Protein AF-A0A1C6DHT4-F1 (afdb_monomer)

Radius of gyration: 21.42 Å; Cα contacts (8 Å, |Δi|>4): 224; chains: 1; bounding box: 54×33×71 Å

pLDDT: mean 74.1, std 10.37, range [40.5, 89.44]

Mean predicted aligned error: 10.05 Å

Nearest PDB structures (foldseek):
  7d0a-assembly1_D  TM=3.477E-01  e=3.216E+00  Acinetobacter baumannii

Foldseek 3Di:
DVVLVVLLVVLLCQLCPDPQLVVLLVVLQVLLVVLCVVFLQVLLVQVVVCVVVPNPADGDALQLRFLCWPPPDPSNVVLVVCLLVSLQRSLVVVVVVCVVVVVLVVVVVVDPPVSNVVSSLVSSLVSSLCSSVNNSVVSSVSSCVRGHHDQDDQVNVSTPAHPPHVCSVCCNVPVVVVVVVVSVVSSVVSSVVVVVVVVVVVVVVVVVVD

Secondary structure (DSSP, 8-state):
-HHHHHHHHHHHHHHHSSHHHHHHHHHHHHHHHHHIIIIITTHHHHHHHHHHTTT-SPPP-HHHHSTTT-SSSHHHHHHHHHHHHHHHHHHHHHHHHHHHT-HHHHHHHHS-HHHHHHHHHHHHHHHHHHHHHHHHHHHHHHHHTTS--PPP-GGGS-SS--TTSTTHHHHHH-HHHHHHHHHHHHHHHHHHHHHHHHHHHHHHHHHTT-

Structure (mmCIF, N/CA/C/O backbone):
data_AF-A0A1C6DHT4-F1
#
_entry.id   AF-A0A1C6DHT4-F1
#
loop_
_atom_site.group_PDB
_atom_site.id
_atom_site.type_symbol
_atom_site.label_atom_id
_atom_site.label_alt_id
_atom_site.label_comp_id
_atom_site.label_asym_id
_atom_site.label_entity_id
_atom_site.label_seq_id
_atom_site.pdbx_PDB_ins_code
_atom_site.Cartn_x
_atom_site.Cartn_y
_atom_site.Cartn_z
_atom_site.occupancy
_atom_site.B_iso_or_equiv
_atom_site.auth_seq_id
_atom_site.auth_comp_id
_atom_site.auth_asym_id
_atom_site.auth_atom_id
_atom_site.pdbx_PDB_model_num
ATOM 1 N N . MET A 1 1 ? -31.409 -6.490 15.774 1.00 46.78 1 MET A N 1
ATOM 2 C CA . MET A 1 1 ? -30.587 -6.603 14.535 1.00 46.78 1 MET A CA 1
ATOM 3 C C . MET A 1 1 ? -30.349 -5.252 13.838 1.00 46.78 1 MET A C 1
ATOM 5 O O . MET A 1 1 ? -29.281 -5.080 13.258 1.00 46.78 1 MET A O 1
ATOM 9 N N . LYS A 1 2 ? -31.282 -4.281 13.927 1.00 50.31 2 LYS A N 1
ATOM 10 C CA . LYS A 1 2 ? -31.135 -2.901 13.404 1.00 50.31 2 LYS A CA 1
ATOM 11 C C . LYS A 1 2 ? -29.941 -2.130 14.003 1.00 50.31 2 LYS A C 1
ATOM 13 O O . LYS A 1 2 ? -29.213 -1.489 13.252 1.00 50.31 2 LYS A O 1
ATOM 18 N N . ASP A 1 3 ? -29.658 -2.294 15.297 1.00 63.41 3 ASP A N 1
ATOM 19 C CA . ASP A 1 3 ? -28.577 -1.553 15.981 1.00 63.41 3 ASP A CA 1
ATOM 20 C C . ASP A 1 3 ? -27.167 -1.972 15.538 1.00 63.41 3 ASP A C 1
ATOM 22 O O . ASP A 1 3 ? -26.248 -1.158 15.469 1.00 63.41 3 ASP A O 1
ATOM 26 N N . MET A 1 4 ? -26.994 -3.243 15.160 1.00 65.62 4 MET A N 1
ATOM 27 C CA . MET A 1 4 ? -25.694 -3.795 14.764 1.00 65.62 4 MET A CA 1
ATOM 28 C C . MET A 1 4 ? -25.238 -3.280 13.395 1.00 65.62 4 MET A C 1
ATOM 30 O O . MET A 1 4 ? -24.069 -2.941 13.224 1.00 65.62 4 MET A O 1
ATOM 34 N N . LYS A 1 5 ? -26.165 -3.161 12.433 1.00 73.25 5 LYS A N 1
ATOM 35 C CA . LYS A 1 5 ? -25.870 -2.554 11.126 1.00 73.25 5 LYS A CA 1
ATOM 36 C C . LYS A 1 5 ? -25.516 -1.070 11.273 1.00 73.25 5 LYS A C 1
ATOM 38 O O . LYS A 1 5 ? -24.619 -0.595 10.583 1.00 73.25 5 LYS A O 1
ATOM 43 N N . GLY A 1 6 ? -26.182 -0.361 12.190 1.00 81.81 6 GLY A N 1
ATOM 44 C CA . GLY A 1 6 ? -25.907 1.047 12.482 1.00 81.81 6 GLY A CA 1
ATOM 45 C C . GLY A 1 6 ? -24.499 1.277 13.032 1.00 81.81 6 GLY A C 1
ATOM 46 O O . GLY A 1 6 ? -23.779 2.133 12.524 1.00 81.81 6 GLY A O 1
ATOM 47 N N . ILE A 1 7 ? -24.074 0.470 14.009 1.00 81.19 7 ILE A N 1
ATOM 48 C CA . ILE A 1 7 ? -22.736 0.583 14.612 1.00 81.19 7 ILE A CA 1
ATOM 49 C C . ILE A 1 7 ? -21.648 0.228 13.611 1.00 81.19 7 ILE A C 1
ATOM 51 O O . ILE A 1 7 ? -20.701 0.990 13.458 1.00 81.19 7 ILE A O 1
ATOM 55 N N . PHE A 1 8 ? -21.802 -0.881 12.885 1.00 81.94 8 PHE A N 1
ATOM 56 C CA . PHE A 1 8 ? -20.830 -1.266 11.866 1.00 81.94 8 PHE A CA 1
ATOM 57 C C . PHE A 1 8 ? -20.672 -0.176 10.796 1.00 81.94 8 PHE A C 1
ATOM 59 O O . PHE A 1 8 ? -19.556 0.222 10.473 1.00 81.94 8 PHE A O 1
ATOM 66 N N . LYS A 1 9 ? -21.786 0.379 10.298 1.00 85.69 9 LYS A N 1
ATOM 67 C CA . LYS A 1 9 ? -21.768 1.484 9.330 1.00 85.69 9 LYS A CA 1
ATOM 68 C C . LYS A 1 9 ? -21.088 2.733 9.896 1.00 85.69 9 LYS A C 1
ATOM 70 O O . LYS A 1 9 ? -20.355 3.401 9.169 1.00 85.69 9 LYS A O 1
ATOM 75 N N . ASN A 1 10 ? -21.323 3.052 11.167 1.00 84.19 10 ASN A N 1
ATOM 76 C CA . ASN A 1 10 ? -20.698 4.198 11.818 1.00 84.19 10 ASN A CA 1
ATOM 77 C C . ASN A 1 10 ? -19.183 4.006 11.971 1.00 84.19 10 ASN A C 1
ATOM 79 O O . ASN A 1 10 ? -18.425 4.893 11.598 1.00 84.19 10 ASN A O 1
ATOM 83 N N . GLU A 1 11 ? -18.737 2.838 12.438 1.00 83.62 11 GLU A N 1
ATOM 84 C CA . GLU A 1 11 ? -17.309 2.517 12.566 1.00 83.62 11 GLU A CA 1
ATOM 85 C C . GLU A 1 11 ? -16.602 2.527 11.206 1.00 83.62 11 GLU A C 1
ATOM 87 O O . GLU A 1 11 ? -15.528 3.106 11.082 1.00 83.62 11 GLU A O 1
ATOM 92 N N . MET A 1 12 ? -17.240 2.002 10.155 1.00 84.88 12 MET A N 1
ATOM 93 C CA . MET A 1 12 ? -16.732 2.108 8.783 1.00 84.88 12 MET A CA 1
ATOM 94 C C . MET A 1 12 ? -16.620 3.566 8.330 1.00 84.88 12 MET A C 1
ATOM 96 O O . MET A 1 12 ? -15.571 3.989 7.854 1.00 84.88 12 MET A O 1
ATOM 100 N N . LYS A 1 13 ? -17.669 4.376 8.520 1.00 86.00 13 LYS A N 1
ATOM 101 C CA . LYS A 1 13 ? -17.629 5.798 8.151 1.00 86.00 13 LYS A CA 1
ATOM 102 C C . LYS A 1 13 ? -16.495 6.521 8.876 1.00 86.00 13 LYS A C 1
ATOM 104 O O . LYS A 1 13 ? -15.768 7.279 8.250 1.00 86.00 13 LYS A O 1
ATOM 109 N N . ARG A 1 14 ? -16.312 6.261 10.170 1.00 82.75 14 ARG A N 1
ATOM 110 C CA . ARG A 1 14 ? -15.255 6.872 10.985 1.00 82.75 14 ARG A CA 1
ATOM 111 C C . ARG A 1 14 ? -13.859 6.385 10.609 1.00 82.75 14 ARG A C 1
ATOM 113 O O . ARG A 1 14 ? -12.925 7.174 10.659 1.00 82.75 14 ARG A O 1
ATOM 120 N N . ALA A 1 15 ? -13.705 5.120 10.226 1.00 82.19 15 ALA A N 1
ATOM 121 C CA . ALA A 1 15 ? -12.420 4.554 9.824 1.00 82.19 15 ALA A CA 1
ATOM 122 C C . ALA A 1 15 ? -11.937 5.094 8.465 1.00 82.19 15 ALA A C 1
ATOM 124 O O . ALA A 1 15 ? -10.740 5.297 8.290 1.00 82.19 15 ALA A O 1
ATOM 125 N N . PHE A 1 16 ? -12.858 5.350 7.529 1.00 82.94 16 PHE A N 1
ATOM 126 C CA . PHE A 1 16 ? -12.541 5.856 6.187 1.00 82.94 16 PHE A CA 1
ATOM 127 C C . PHE A 1 16 ? -12.572 7.385 6.082 1.00 82.94 16 PHE A C 1
ATOM 129 O O . PHE A 1 16 ? -11.804 7.969 5.324 1.00 82.94 16 PHE A O 1
ATOM 136 N N . ILE A 1 17 ? -13.450 8.049 6.833 1.00 83.12 17 ILE A N 1
ATOM 137 C CA . ILE A 1 17 ? -13.635 9.502 6.793 1.00 83.12 17 ILE A CA 1
ATOM 138 C C . ILE A 1 17 ? -13.072 10.090 8.082 1.00 83.12 17 ILE A C 1
ATOM 140 O O . ILE A 1 17 ? -13.802 10.489 8.991 1.00 83.12 17 ILE A O 1
ATOM 144 N N . ASN A 1 18 ? -11.746 10.117 8.173 1.00 82.75 18 ASN A N 1
ATOM 145 C CA . ASN A 1 18 ? -11.044 10.818 9.237 1.00 82.75 18 ASN A CA 1
ATOM 146 C C . ASN A 1 18 ? -9.753 11.464 8.717 1.00 82.75 18 ASN A C 1
ATOM 148 O O . ASN A 1 18 ? -9.223 11.099 7.665 1.00 82.75 18 ASN A O 1
ATOM 152 N N . ARG A 1 19 ? -9.242 12.447 9.467 1.00 84.12 19 ARG A N 1
ATOM 153 C CA . ARG A 1 19 ? -8.032 13.193 9.091 1.00 84.12 19 ARG A CA 1
ATOM 154 C C . ARG A 1 19 ? -6.805 12.282 8.970 1.00 84.12 19 ARG A C 1
ATOM 156 O O . ARG A 1 19 ? -5.968 12.509 8.106 1.00 84.12 19 ARG A O 1
ATOM 163 N N . ASN A 1 20 ? -6.717 11.243 9.797 1.00 82.31 20 ASN A N 1
ATOM 164 C CA . ASN A 1 20 ? -5.584 10.320 9.810 1.00 82.31 20 ASN A CA 1
ATOM 165 C C . ASN A 1 20 ? -5.531 9.446 8.554 1.00 82.31 20 ASN A C 1
ATOM 167 O O . ASN A 1 20 ? -4.446 9.208 8.042 1.00 82.31 20 ASN A O 1
ATOM 171 N N . MET A 1 21 ? -6.685 9.014 8.041 1.00 86.06 21 MET A N 1
ATOM 172 C CA . MET A 1 21 ? -6.823 8.290 6.781 1.00 86.06 21 MET A CA 1
ATOM 173 C C . MET A 1 21 ? -6.307 9.145 5.628 1.00 86.06 21 MET A C 1
ATOM 175 O O . MET A 1 21 ? -5.487 8.688 4.838 1.00 86.06 21 MET A O 1
ATOM 179 N N . PHE A 1 22 ? -6.721 10.414 5.583 1.00 86.75 22 PHE A N 1
ATOM 180 C CA . PHE A 1 22 ? -6.242 11.351 4.572 1.00 86.75 22 PHE A CA 1
ATOM 181 C C . PHE A 1 22 ? -4.724 11.566 4.655 1.00 86.75 22 PHE A C 1
ATOM 183 O O . PHE A 1 22 ? -4.045 11.471 3.640 1.00 86.75 22 PHE A O 1
ATOM 190 N N . ILE A 1 23 ? -4.177 11.798 5.855 1.00 86.81 23 ILE A N 1
ATOM 191 C CA . ILE A 1 23 ? -2.730 11.982 6.061 1.00 86.81 23 ILE A CA 1
ATOM 192 C C . ILE A 1 23 ? -1.949 10.729 5.644 1.00 86.81 23 ILE A C 1
ATOM 194 O O . ILE A 1 23 ? -0.948 10.843 4.942 1.00 86.81 23 ILE A O 1
ATOM 198 N N . ALA A 1 24 ? -2.412 9.542 6.042 1.00 85.81 24 ALA A N 1
ATOM 199 C CA . ALA A 1 24 ? -1.769 8.271 5.720 1.00 85.81 24 ALA A CA 1
ATOM 200 C C . ALA A 1 24 ? -1.707 8.037 4.202 1.00 85.81 24 ALA A C 1
ATOM 202 O O . ALA A 1 24 ? -0.636 7.754 3.664 1.00 85.81 24 ALA A O 1
ATOM 203 N N . VAL A 1 25 ? -2.835 8.229 3.507 1.00 88.25 25 VAL A N 1
ATOM 204 C CA . VAL A 1 25 ? -2.904 8.125 2.043 1.00 88.25 25 VAL A CA 1
ATOM 205 C C . VAL A 1 25 ? -2.023 9.182 1.382 1.00 88.25 25 VAL A C 1
ATOM 207 O O . VAL A 1 25 ? -1.267 8.852 0.477 1.00 88.25 25 VAL A O 1
ATOM 210 N N . PHE A 1 26 ? -2.069 10.433 1.847 1.00 89.44 26 PHE A N 1
ATOM 211 C CA . PHE A 1 26 ? -1.270 11.521 1.283 1.00 89.44 26 PHE A CA 1
ATOM 212 C C . PHE A 1 26 ? 0.234 11.238 1.381 1.00 89.44 26 PHE A C 1
ATOM 214 O O . PHE A 1 26 ? 0.929 11.306 0.371 1.00 89.44 26 PHE A O 1
ATOM 221 N N . ILE A 1 27 ? 0.728 10.852 2.563 1.00 87.12 27 ILE A N 1
ATOM 222 C CA . ILE A 1 27 ? 2.139 10.484 2.767 1.00 87.12 27 ILE A CA 1
ATOM 223 C C . ILE A 1 27 ? 2.520 9.312 1.861 1.00 87.12 27 ILE A C 1
ATOM 225 O O . ILE A 1 27 ? 3.546 9.365 1.183 1.00 87.12 27 ILE A O 1
ATOM 229 N N . GLY A 1 28 ? 1.679 8.275 1.803 1.00 85.50 28 GLY A N 1
ATOM 230 C CA . GLY A 1 28 ? 1.911 7.138 0.920 1.00 85.50 28 GLY A CA 1
ATOM 231 C C . GLY A 1 28 ? 2.007 7.554 -0.550 1.00 85.50 28 GLY A C 1
ATOM 232 O O . GLY A 1 28 ? 2.911 7.103 -1.251 1.00 85.50 28 GLY A O 1
ATOM 233 N N . CYS A 1 29 ? 1.116 8.435 -1.016 1.00 88.94 29 CYS A N 1
ATOM 234 C CA . CYS A 1 29 ? 1.119 8.943 -2.389 1.00 88.94 29 CYS A CA 1
ATOM 235 C C . CYS A 1 29 ? 2.360 9.791 -2.690 1.00 88.94 29 CYS A C 1
ATOM 237 O O . CYS A 1 29 ? 2.930 9.661 -3.768 1.00 88.94 29 CYS A O 1
ATOM 239 N N . VAL A 1 30 ? 2.819 10.616 -1.745 1.00 89.12 30 VAL A N 1
ATOM 240 C CA . VAL A 1 30 ? 4.066 11.383 -1.900 1.00 89.12 30 VAL A CA 1
ATOM 241 C C . VAL A 1 30 ? 5.254 10.440 -2.082 1.00 89.12 30 VAL A C 1
ATOM 243 O O . VAL A 1 30 ? 6.046 10.635 -3.001 1.00 89.12 30 VAL A O 1
ATOM 246 N N . ILE A 1 31 ? 5.356 9.382 -1.271 1.00 85.06 31 ILE A N 1
ATOM 247 C CA . ILE A 1 31 ? 6.429 8.385 -1.413 1.00 85.06 31 ILE A CA 1
ATOM 248 C C . ILE A 1 31 ? 6.327 7.668 -2.766 1.00 85.06 31 ILE A C 1
ATOM 250 O O . ILE A 1 31 ? 7.335 7.514 -3.454 1.00 85.06 31 ILE A O 1
ATOM 254 N N . ALA A 1 32 ? 5.114 7.283 -3.173 1.00 86.31 32 ALA A N 1
ATOM 255 C CA . ALA A 1 32 ? 4.858 6.658 -4.467 1.00 86.31 32 ALA A CA 1
ATOM 256 C C . ALA A 1 32 ? 5.318 7.537 -5.643 1.00 86.31 32 ALA A C 1
ATOM 258 O O . ALA A 1 32 ? 5.958 7.032 -6.561 1.00 86.31 32 ALA A O 1
ATOM 259 N N . VAL A 1 33 ? 5.028 8.839 -5.615 1.00 88.44 33 VAL A N 1
ATOM 260 C CA . VAL A 1 33 ? 5.435 9.784 -6.670 1.00 88.44 33 VAL A CA 1
ATOM 261 C C . VAL A 1 33 ? 6.943 10.036 -6.643 1.00 88.44 33 VAL A C 1
ATOM 263 O O . VAL A 1 33 ? 7.585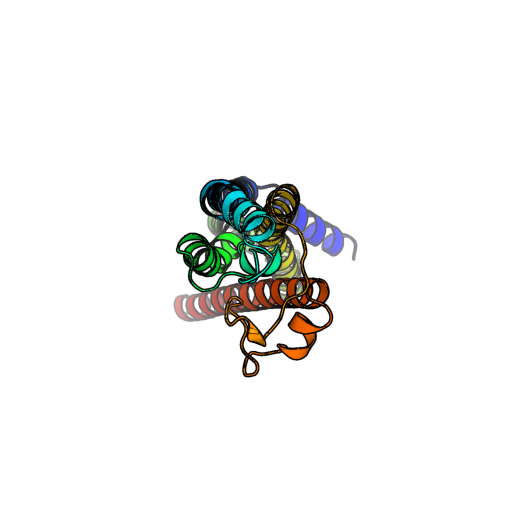 10.028 -7.690 1.00 88.44 33 VAL A O 1
ATOM 266 N N . MET A 1 34 ? 7.534 10.206 -5.458 1.00 85.81 34 MET A N 1
ATOM 267 C CA . MET A 1 34 ? 8.984 10.380 -5.310 1.00 85.81 34 MET A CA 1
ATOM 268 C C . MET A 1 34 ? 9.762 9.193 -5.880 1.00 85.81 34 MET A C 1
ATOM 270 O O . MET A 1 34 ? 10.770 9.384 -6.559 1.00 85.81 34 MET A O 1
ATOM 274 N N . GLN A 1 35 ? 9.268 7.976 -5.652 1.00 85.81 35 GLN A N 1
ATOM 275 C CA . GLN A 1 35 ? 9.855 6.767 -6.214 1.00 85.81 35 GLN A CA 1
ATOM 276 C C . GLN A 1 35 ? 9.785 6.762 -7.749 1.00 85.81 35 GLN A C 1
ATOM 278 O O . GLN A 1 35 ? 10.788 6.460 -8.389 1.00 85.81 35 GLN A O 1
ATOM 283 N N . VAL A 1 36 ? 8.662 7.178 -8.345 1.00 86.38 36 VAL A N 1
ATOM 284 C CA . VAL A 1 36 ? 8.523 7.283 -9.811 1.00 86.38 36 VAL A CA 1
ATOM 285 C C . VAL A 1 36 ? 9.534 8.272 -10.387 1.00 86.38 36 VAL A C 1
ATOM 287 O O . VAL A 1 36 ? 10.220 7.962 -11.357 1.00 86.38 36 VAL A O 1
ATOM 290 N N . ILE A 1 37 ? 9.680 9.443 -9.762 1.00 87.38 37 ILE A N 1
ATOM 291 C CA . ILE A 1 37 ? 10.618 10.477 -10.219 1.00 87.38 37 ILE A CA 1
ATOM 292 C C . ILE A 1 37 ? 12.069 9.988 -10.142 1.00 87.38 37 ILE A C 1
ATOM 294 O O . ILE A 1 37 ? 12.876 10.309 -11.011 1.00 87.38 37 ILE A O 1
ATOM 298 N N . LYS A 1 38 ? 12.417 9.232 -9.096 1.00 84.62 38 LYS A N 1
ATOM 299 C CA . LYS A 1 38 ? 13.800 8.816 -8.825 1.00 84.62 38 LYS A CA 1
ATOM 300 C C . LYS A 1 38 ? 14.198 7.476 -9.441 1.00 84.62 38 LYS A C 1
ATOM 302 O O . LYS A 1 38 ? 15.392 7.243 -9.578 1.00 84.62 38 LYS A O 1
ATOM 307 N N . CYS A 1 39 ? 13.247 6.612 -9.780 1.00 82.19 39 CYS A N 1
ATOM 308 C CA . CYS A 1 39 ? 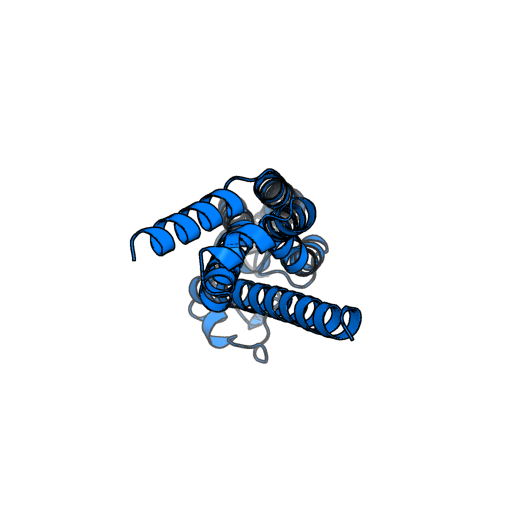13.520 5.275 -10.312 1.00 82.19 39 CYS A CA 1
ATOM 309 C C . CYS A 1 39 ? 12.884 5.072 -11.692 1.00 82.19 39 CYS A C 1
ATOM 311 O O . CYS A 1 39 ? 13.584 4.718 -12.632 1.00 82.19 39 CYS A O 1
ATOM 313 N N . SER A 1 40 ? 11.587 5.356 -11.841 1.00 83.75 40 SER A N 1
ATOM 314 C CA . SER A 1 40 ? 10.852 5.065 -13.080 1.00 83.75 40 SER A CA 1
ATOM 315 C C . SER A 1 40 ? 11.184 6.008 -14.239 1.00 83.75 40 SER A C 1
ATOM 317 O O . SER A 1 40 ? 11.226 5.563 -15.379 1.00 83.75 40 SER A O 1
ATOM 319 N N . ILE A 1 41 ? 11.441 7.296 -13.982 1.00 84.56 41 ILE A N 1
ATOM 320 C CA . ILE A 1 41 ? 11.853 8.239 -15.040 1.00 84.56 41 ILE A CA 1
ATOM 321 C C . ILE A 1 41 ? 13.281 7.941 -15.540 1.00 84.56 41 ILE A C 1
ATOM 323 O O . ILE A 1 41 ? 13.461 7.853 -16.755 1.00 84.56 41 ILE A O 1
ATOM 327 N N . PRO A 1 42 ? 14.296 7.741 -14.671 1.00 84.69 42 PRO A N 1
ATOM 328 C CA . PRO A 1 42 ? 15.637 7.362 -15.125 1.00 84.69 42 PRO A CA 1
ATOM 329 C C . PRO A 1 42 ? 15.685 6.035 -15.895 1.00 84.69 42 PRO A C 1
ATOM 331 O O . PRO A 1 42 ? 16.489 5.898 -16.810 1.00 84.69 42 PRO A O 1
ATOM 334 N N . ALA A 1 43 ? 14.781 5.092 -15.604 1.00 82.94 43 ALA A N 1
ATOM 335 C CA . ALA A 1 43 ? 14.664 3.825 -16.335 1.00 82.94 43 ALA A CA 1
ATOM 336 C C . ALA A 1 43 ? 14.327 3.991 -17.838 1.00 82.94 43 ALA A C 1
ATOM 338 O O . ALA A 1 43 ? 14.512 3.074 -18.631 1.00 82.94 43 ALA A O 1
ATOM 339 N N . ILE A 1 44 ? 13.881 5.172 -18.283 1.00 84.06 44 ILE A N 1
ATOM 340 C CA . ILE A 1 44 ? 13.708 5.467 -19.717 1.00 84.06 44 ILE A CA 1
ATOM 341 C C . ILE A 1 44 ? 15.060 5.471 -20.445 1.00 84.06 44 ILE A C 1
ATOM 343 O O . ILE A 1 44 ? 15.138 5.144 -21.629 1.00 84.06 44 ILE A O 1
ATOM 347 N N . GLU A 1 45 ? 16.136 5.853 -19.759 1.00 81.44 45 GLU A N 1
ATOM 348 C CA . GLU A 1 45 ? 17.475 5.873 -20.341 1.00 81.44 45 GLU A CA 1
ATOM 349 C C . GLU A 1 45 ? 17.996 4.455 -20.592 1.00 81.44 45 GLU A C 1
ATOM 351 O O . GLU A 1 45 ? 18.505 4.188 -21.680 1.00 81.44 45 GLU A O 1
ATOM 356 N N . SER A 1 46 ? 17.772 3.518 -19.662 1.00 76.69 46 SER A N 1
ATOM 357 C CA . SER A 1 46 ? 18.139 2.108 -19.858 1.00 76.69 46 SER A CA 1
ATOM 358 C C . SER A 1 46 ? 17.373 1.471 -21.024 1.00 76.69 46 SER A C 1
ATOM 360 O O . SER A 1 46 ? 17.958 0.729 -21.812 1.00 76.69 46 SER A O 1
ATOM 362 N N . LEU A 1 47 ? 16.103 1.844 -21.228 1.00 80.00 47 LEU A N 1
ATOM 363 C CA . LEU A 1 47 ? 15.317 1.446 -22.405 1.00 80.00 47 LEU A CA 1
ATOM 364 C C . LEU A 1 47 ? 15.902 1.974 -23.724 1.00 80.00 47 LEU A C 1
ATOM 366 O O . LEU A 1 47 ? 15.970 1.238 -24.706 1.00 80.00 47 LEU A O 1
ATOM 370 N N . LYS A 1 48 ? 16.366 3.228 -23.762 1.00 82.25 48 LYS A N 1
ATOM 371 C CA . LYS A 1 48 ? 17.008 3.792 -24.964 1.00 82.25 48 LYS A CA 1
ATOM 372 C C . LYS A 1 48 ? 18.334 3.105 -25.277 1.00 82.25 48 LYS A C 1
ATOM 374 O O . LYS A 1 48 ? 18.616 2.819 -26.438 1.00 82.25 48 LYS A O 1
ATOM 379 N N . LEU A 1 49 ? 19.141 2.833 -24.252 1.00 80.75 49 LEU A N 1
ATOM 380 C CA . LEU A 1 49 ? 20.407 2.113 -24.400 1.00 80.75 49 LEU A CA 1
ATOM 381 C C . LEU A 1 49 ? 20.176 0.688 -24.922 1.00 80.75 49 LEU A C 1
ATOM 383 O O . LEU A 1 49 ? 20.897 0.238 -25.809 1.00 80.75 49 LEU A O 1
ATOM 387 N N . TYR A 1 50 ? 19.128 0.013 -24.447 1.00 79.38 50 TYR A N 1
ATOM 388 C CA . TYR A 1 50 ? 18.728 -1.304 -24.941 1.00 79.38 50 TYR A CA 1
ATOM 389 C C . TYR A 1 50 ? 18.434 -1.322 -26.447 1.00 79.38 50 TYR A C 1
ATOM 391 O O . TYR A 1 50 ? 18.881 -2.228 -27.158 1.00 79.38 50 TYR A O 1
ATOM 399 N N . GLU A 1 51 ? 17.709 -0.315 -26.939 1.00 80.50 51 GLU A N 1
ATOM 400 C CA . GLU A 1 51 ? 17.407 -0.164 -28.366 1.00 80.50 51 GLU A CA 1
ATOM 401 C C . GLU A 1 51 ? 18.654 0.192 -29.193 1.00 80.50 51 GLU A C 1
ATOM 403 O O . GLU A 1 51 ? 18.832 -0.344 -30.286 1.00 80.50 51 GLU A O 1
ATOM 408 N N . LEU A 1 52 ? 19.538 1.046 -28.664 1.00 80.88 52 LEU A N 1
ATOM 409 C CA . LEU A 1 52 ? 20.757 1.510 -29.342 1.00 80.88 52 LEU A CA 1
ATOM 410 C C . LEU A 1 52 ? 21.849 0.436 -29.453 1.00 80.88 52 LEU A C 1
ATOM 412 O O . LEU A 1 52 ? 22.487 0.321 -30.498 1.00 80.88 52 LEU A O 1
ATOM 416 N N . TYR A 1 53 ? 22.071 -0.351 -28.398 1.00 74.94 53 TYR A N 1
ATOM 417 C CA . TYR A 1 53 ? 23.170 -1.323 -28.313 1.00 74.94 53 TYR A CA 1
ATOM 418 C C . TYR A 1 53 ? 22.745 -2.763 -28.641 1.00 74.94 53 TYR A C 1
ATOM 420 O O . TYR A 1 53 ? 23.442 -3.721 -28.311 1.00 74.94 53 TYR A O 1
ATOM 428 N N . GLY A 1 54 ? 21.607 -2.935 -29.320 1.00 66.38 54 GLY A N 1
ATOM 429 C CA . GLY A 1 54 ? 21.242 -4.216 -29.927 1.00 66.38 54 GLY A CA 1
ATOM 430 C C . GLY A 1 54 ? 20.834 -5.301 -28.932 1.00 66.38 54 GLY A C 1
ATOM 431 O O . GLY A 1 54 ? 21.035 -6.481 -29.209 1.00 66.38 54 GLY A O 1
ATOM 432 N N . LYS A 1 55 ? 20.212 -4.922 -27.809 1.00 70.06 55 LYS A N 1
ATOM 433 C CA . LYS A 1 55 ? 19.630 -5.855 -26.829 1.00 70.06 55 LYS A CA 1
ATOM 434 C C . LYS A 1 55 ? 20.623 -6.715 -26.036 1.00 70.06 55 LYS A C 1
ATOM 436 O O . LYS A 1 55 ? 20.250 -7.787 -25.567 1.00 70.06 55 LYS A O 1
ATOM 441 N N . ALA A 1 56 ? 21.864 -6.253 -25.881 1.00 64.44 56 ALA A N 1
ATOM 442 C CA . ALA A 1 56 ? 22.903 -6.979 -25.145 1.00 64.44 56 ALA A CA 1
ATOM 443 C C . ALA A 1 56 ? 22.597 -7.151 -23.640 1.00 64.44 56 ALA A C 1
ATOM 445 O O . ALA A 1 56 ? 22.993 -8.152 -23.050 1.00 64.44 56 ALA A O 1
ATOM 446 N N . GLU A 1 57 ? 21.864 -6.212 -23.035 1.00 67.56 57 GLU A N 1
ATOM 447 C CA . GLU A 1 57 ? 21.457 -6.245 -21.623 1.00 67.56 57 GLU A CA 1
ATOM 448 C C . GLU A 1 57 ? 19.933 -6.173 -21.499 1.00 67.56 57 GLU A C 1
ATOM 450 O O . GLU A 1 57 ? 19.275 -5.574 -22.339 1.00 67.56 57 GLU A O 1
ATOM 455 N N . TYR A 1 58 ? 19.339 -6.786 -20.478 1.00 72.50 58 TYR A N 1
ATOM 456 C CA . TYR A 1 58 ? 17.889 -6.718 -20.278 1.00 72.50 58 TYR A CA 1
ATOM 457 C C . TYR A 1 58 ? 17.484 -5.321 -19.760 1.00 72.50 58 TYR A C 1
ATOM 459 O O . TYR A 1 58 ? 18.080 -4.859 -18.787 1.00 72.50 58 TYR A O 1
ATOM 467 N N . PRO A 1 59 ? 16.497 -4.632 -20.368 1.00 79.75 59 PRO A N 1
ATOM 468 C CA . PRO A 1 59 ? 16.122 -3.284 -19.958 1.00 79.75 59 PRO A CA 1
ATOM 469 C C . PRO A 1 59 ? 15.285 -3.301 -18.681 1.00 79.75 59 PRO A C 1
ATOM 471 O O . PRO A 1 59 ? 14.654 -4.303 -18.330 1.00 79.75 59 PRO A O 1
ATOM 474 N N . ASP A 1 60 ? 15.192 -2.146 -18.027 1.00 79.62 60 ASP A N 1
ATOM 475 C CA . ASP A 1 60 ? 14.273 -1.993 -16.910 1.00 79.62 60 ASP A CA 1
ATOM 476 C C . ASP A 1 60 ? 12.819 -2.248 -17.330 1.00 79.62 60 ASP A C 1
ATOM 478 O O . ASP A 1 60 ? 12.355 -1.881 -18.412 1.00 79.62 60 ASP A O 1
ATOM 482 N N . SER A 1 61 ? 12.087 -2.907 -16.438 1.00 83.38 61 SER A N 1
ATOM 483 C CA . SER A 1 61 ? 10.702 -3.320 -16.622 1.00 83.38 61 SER A CA 1
ATOM 484 C C . SER A 1 61 ? 9.818 -2.797 -15.493 1.00 83.38 61 SER A C 1
ATOM 486 O O . SER A 1 61 ? 10.266 -2.471 -14.394 1.00 83.38 61 SER A O 1
ATOM 488 N N . LEU A 1 62 ? 8.505 -2.783 -15.713 1.00 82.75 62 LEU A N 1
ATOM 489 C CA . LEU A 1 62 ? 7.551 -2.424 -14.665 1.00 82.75 62 LEU A CA 1
ATOM 490 C C . LEU A 1 62 ? 7.813 -3.207 -13.367 1.00 82.75 62 LEU A C 1
ATOM 492 O O . LEU A 1 62 ? 7.742 -2.639 -12.280 1.00 82.75 62 LEU A O 1
ATOM 496 N N . PHE A 1 63 ? 8.159 -4.495 -13.474 1.00 78.44 63 PHE A N 1
ATOM 497 C CA . PHE A 1 63 ? 8.261 -5.405 -12.334 1.00 78.44 63 PHE A CA 1
ATOM 498 C C . PHE A 1 63 ? 9.574 -5.322 -11.552 1.00 78.44 63 PHE A C 1
ATOM 500 O O . PHE A 1 63 ? 9.568 -5.749 -10.396 1.00 78.44 63 PHE A O 1
ATOM 507 N N . ASN A 1 64 ? 10.647 -4.765 -12.128 1.00 76.81 64 ASN A N 1
ATOM 508 C CA . ASN A 1 64 ? 11.903 -4.480 -11.414 1.00 76.81 64 ASN A CA 1
ATOM 509 C C . ASN A 1 64 ? 12.028 -3.007 -10.983 1.00 76.81 64 ASN A C 1
ATOM 511 O O . ASN A 1 64 ? 12.936 -2.683 -10.228 1.00 76.81 64 ASN A O 1
ATOM 515 N N . THR A 1 65 ? 11.121 -2.134 -11.441 1.00 78.38 65 THR A N 1
ATOM 516 C CA . THR A 1 65 ? 11.201 -0.690 -11.191 1.00 78.38 65 THR A CA 1
ATOM 517 C C . THR A 1 65 ? 10.136 -0.194 -10.221 1.00 78.38 65 THR A C 1
ATOM 519 O O . THR A 1 65 ? 10.392 0.742 -9.476 1.00 78.38 65 THR A O 1
ATOM 522 N N . TRP A 1 66 ? 8.945 -0.798 -10.172 1.00 79.94 66 TRP A N 1
ATOM 523 C CA . TRP A 1 66 ? 7.890 -0.364 -9.246 1.00 79.94 66 TRP A CA 1
ATOM 524 C C . TRP A 1 66 ? 8.228 -0.656 -7.773 1.00 79.94 66 TRP A C 1
ATOM 526 O O . TRP A 1 66 ? 8.930 -1.616 -7.445 1.00 79.94 66 TRP A O 1
ATOM 536 N N . ILE A 1 67 ? 7.660 0.132 -6.855 1.00 75.06 67 ILE A N 1
ATOM 537 C CA . ILE A 1 67 ? 8.037 0.149 -5.429 1.00 75.06 67 ILE A CA 1
ATOM 538 C C . ILE A 1 67 ? 7.905 -1.205 -4.709 1.00 75.06 67 ILE A C 1
ATOM 540 O O . ILE A 1 67 ? 8.581 -1.439 -3.713 1.00 75.06 67 ILE A O 1
ATOM 544 N N . GLY A 1 68 ? 7.042 -2.105 -5.196 1.00 67.94 68 GLY A N 1
ATOM 545 C CA . GLY A 1 68 ? 6.835 -3.437 -4.619 1.00 67.94 68 GLY A CA 1
ATOM 546 C C . GLY A 1 68 ? 7.699 -4.550 -5.225 1.00 67.94 68 GLY A C 1
ATOM 547 O O . GLY A 1 68 ? 7.682 -5.674 -4.704 1.00 67.94 68 GLY A O 1
ATOM 548 N N . GLY A 1 69 ? 8.410 -4.264 -6.319 1.00 63.72 69 GLY A N 1
ATOM 549 C CA . GLY A 1 69 ? 9.256 -5.206 -7.060 1.00 63.72 69 GLY A CA 1
ATOM 550 C C . GLY A 1 69 ? 10.747 -5.028 -6.817 1.00 63.72 69 GLY A C 1
ATOM 551 O O . GLY A 1 69 ? 11.502 -5.978 -7.005 1.00 63.72 69 GLY A O 1
ATOM 552 N N . VAL A 1 70 ? 11.156 -3.848 -6.347 1.00 67.00 70 VAL A N 1
ATOM 553 C CA . VAL A 1 70 ? 12.558 -3.534 -6.064 1.00 67.00 70 VAL A CA 1
ATOM 554 C C . VAL A 1 70 ? 12.855 -3.793 -4.588 1.00 67.00 70 VAL A C 1
ATOM 556 O O . VAL A 1 70 ? 12.210 -3.216 -3.722 1.00 67.00 70 VAL A O 1
ATOM 559 N N . GLY A 1 71 ? 13.820 -4.654 -4.272 1.00 57.72 71 GLY A N 1
ATOM 560 C CA . GLY A 1 71 ? 14.225 -4.948 -2.889 1.00 57.72 71 GLY A CA 1
ATOM 561 C C . GLY A 1 71 ? 15.375 -4.081 -2.366 1.00 57.72 71 GLY A C 1
ATOM 562 O O . GLY A 1 71 ? 15.602 -4.030 -1.162 1.00 57.72 71 GLY A O 1
ATOM 563 N N . TYR A 1 72 ? 16.098 -3.400 -3.256 1.00 60.31 72 TYR A N 1
ATOM 564 C CA . TYR A 1 72 ? 17.379 -2.747 -2.951 1.00 60.31 72 TYR A CA 1
ATOM 565 C C . TYR A 1 72 ? 17.343 -1.216 -3.038 1.00 60.31 72 TYR A C 1
ATOM 567 O O . TYR A 1 72 ? 18.298 -0.555 -2.636 1.00 60.31 72 TYR A O 1
ATOM 575 N N . THR A 1 73 ? 16.257 -0.616 -3.537 1.00 64.12 73 THR A N 1
ATOM 576 C CA . THR A 1 73 ? 16.151 0.848 -3.561 1.00 64.12 73 THR A CA 1
ATOM 577 C C . THR A 1 73 ? 15.716 1.378 -2.201 1.00 64.12 73 THR A C 1
ATOM 579 O O . THR A 1 73 ? 14.788 0.863 -1.575 1.00 64.12 73 THR A O 1
ATOM 582 N N . TYR A 1 74 ? 16.351 2.471 -1.770 1.00 62.84 74 TYR A N 1
ATOM 583 C CA . TYR A 1 74 ? 16.031 3.168 -0.520 1.00 62.84 74 TYR A CA 1
ATOM 584 C C . TYR A 1 74 ? 14.522 3.421 -0.356 1.00 62.84 74 TYR A C 1
ATOM 586 O O . TYR A 1 74 ? 13.962 3.191 0.711 1.00 62.84 74 TYR A O 1
ATOM 594 N N . HIS A 1 75 ? 13.843 3.824 -1.435 1.00 62.56 75 HIS A N 1
ATOM 595 C CA . HIS A 1 75 ? 12.408 4.110 -1.437 1.00 62.56 75 HIS A CA 1
ATOM 596 C C . HIS A 1 75 ? 11.547 2.866 -1.203 1.00 62.56 75 HIS A C 1
ATOM 598 O O . HIS A 1 75 ? 10.557 2.948 -0.481 1.00 62.56 75 HIS A O 1
ATOM 604 N N . ALA A 1 76 ? 11.916 1.718 -1.774 1.00 63.31 76 ALA A N 1
ATOM 605 C CA . ALA A 1 76 ? 11.175 0.478 -1.585 1.00 63.31 76 ALA A CA 1
ATOM 606 C C . ALA A 1 76 ? 11.369 -0.096 -0.175 1.00 63.31 76 ALA A C 1
ATOM 608 O O . ALA A 1 76 ? 10.402 -0.545 0.441 1.00 63.31 76 ALA A O 1
ATOM 609 N N . VAL A 1 77 ? 12.581 -0.002 0.384 1.00 66.75 77 VAL A N 1
ATOM 610 C CA . VAL A 1 77 ? 12.857 -0.379 1.781 1.00 66.75 77 VAL A CA 1
ATOM 611 C C . VAL A 1 77 ? 12.097 0.534 2.742 1.00 66.75 77 VAL A C 1
ATOM 613 O O . VAL A 1 77 ? 11.384 0.052 3.622 1.00 66.75 77 VAL A O 1
ATOM 616 N N . LEU A 1 78 ? 12.179 1.852 2.530 1.00 66.81 78 LEU A N 1
ATOM 617 C CA . LEU A 1 78 ? 11.459 2.841 3.326 1.00 66.81 78 LEU A CA 1
ATOM 618 C C . LEU A 1 78 ? 9.949 2.595 3.267 1.00 66.81 78 LEU A C 1
ATOM 620 O O . LEU A 1 78 ? 9.292 2.554 4.301 1.00 66.81 78 LEU A O 1
ATOM 624 N N . TYR A 1 79 ? 9.395 2.362 2.078 1.00 67.00 79 TYR A N 1
ATOM 625 C CA . TYR A 1 79 ? 7.973 2.079 1.922 1.00 67.00 79 TYR A CA 1
ATOM 626 C C . TYR A 1 79 ? 7.579 0.750 2.577 1.00 67.00 79 TYR A C 1
ATOM 628 O O . TYR A 1 79 ? 6.580 0.699 3.283 1.00 67.00 79 TYR A O 1
ATOM 636 N N . THR A 1 80 ? 8.398 -0.296 2.458 1.00 64.75 80 THR A N 1
ATOM 637 C CA . THR A 1 80 ? 8.158 -1.595 3.114 1.00 64.75 80 THR A CA 1
ATOM 638 C C . THR A 1 80 ? 8.129 -1.476 4.642 1.00 64.75 80 THR A C 1
ATOM 640 O O . THR A 1 80 ? 7.284 -2.095 5.288 1.00 64.75 80 THR A O 1
ATOM 643 N N . ILE A 1 81 ? 8.986 -0.632 5.226 1.00 66.00 81 ILE A N 1
ATOM 644 C CA . ILE A 1 81 ? 9.009 -0.346 6.671 1.00 66.00 81 ILE A CA 1
ATOM 645 C C . ILE A 1 81 ? 7.847 0.567 7.091 1.00 66.00 81 ILE A C 1
ATOM 647 O O . ILE A 1 81 ? 7.301 0.417 8.185 1.00 66.00 81 ILE A O 1
ATOM 651 N N . LEU A 1 82 ? 7.451 1.516 6.240 1.00 69.62 82 LEU A N 1
ATOM 652 C CA . LEU A 1 82 ? 6.373 2.460 6.534 1.00 69.62 82 LEU A CA 1
ATOM 653 C C . LEU A 1 82 ? 4.975 1.868 6.309 1.00 69.62 82 LEU A C 1
ATOM 655 O O . LEU A 1 82 ? 4.034 2.340 6.941 1.00 69.62 82 LEU A O 1
ATOM 659 N N . ILE A 1 83 ? 4.810 0.831 5.477 1.00 68.81 83 ILE A N 1
ATOM 660 C CA . ILE A 1 83 ? 3.519 0.164 5.211 1.00 68.81 83 ILE A CA 1
ATOM 661 C C . ILE A 1 83 ? 2.790 -0.225 6.511 1.00 68.81 83 ILE A C 1
ATOM 663 O O . ILE A 1 83 ? 1.627 0.157 6.655 1.00 68.81 83 ILE A O 1
ATOM 667 N N . PRO A 1 84 ? 3.419 -0.923 7.481 1.00 63.91 84 PRO A N 1
ATOM 668 C CA . PRO A 1 84 ? 2.775 -1.239 8.754 1.00 63.91 84 PRO A CA 1
ATOM 669 C C . PRO A 1 84 ? 2.321 0.011 9.518 1.00 63.91 84 PRO A C 1
ATOM 671 O O . PRO A 1 84 ? 1.211 0.042 10.044 1.00 63.91 84 PRO A O 1
ATOM 674 N N . LEU A 1 85 ? 3.139 1.068 9.541 1.00 66.56 85 LEU A N 1
ATOM 675 C CA . LEU A 1 85 ? 2.829 2.318 10.243 1.00 66.56 85 LEU A CA 1
ATOM 676 C C . LEU A 1 85 ? 1.663 3.068 9.581 1.00 66.56 85 LEU A C 1
ATOM 678 O O . LEU A 1 85 ? 0.740 3.506 10.271 1.00 66.56 85 LEU A O 1
ATOM 682 N N . ILE A 1 86 ? 1.670 3.157 8.248 1.00 68.06 86 ILE A N 1
ATOM 683 C CA . ILE A 1 86 ? 0.611 3.769 7.433 1.00 68.06 86 ILE A CA 1
ATOM 684 C C . ILE A 1 86 ? -0.692 2.974 7.566 1.00 68.06 86 ILE A C 1
ATOM 686 O O . ILE A 1 86 ? -1.756 3.576 7.668 1.00 68.06 86 ILE A O 1
ATOM 690 N N . ALA A 1 87 ? -0.632 1.642 7.635 1.00 67.50 87 ALA A N 1
ATOM 691 C CA . ALA A 1 87 ? -1.813 0.798 7.809 1.00 67.50 87 ALA A CA 1
ATOM 692 C C . ALA A 1 87 ? -2.498 1.012 9.172 1.00 67.50 87 ALA A C 1
ATOM 694 O O . ALA A 1 87 ? -3.723 0.953 9.274 1.00 67.50 87 ALA A O 1
ATOM 695 N N . ILE A 1 88 ? -1.725 1.273 10.229 1.00 68.44 88 ILE A N 1
ATOM 696 C CA . ILE A 1 88 ? -2.251 1.442 11.594 1.00 68.44 88 ILE A CA 1
ATOM 697 C C . ILE A 1 88 ? -2.796 2.864 11.816 1.00 68.44 88 ILE A C 1
ATOM 699 O O . ILE A 1 88 ? -3.750 3.061 12.576 1.00 68.44 88 ILE A O 1
ATOM 703 N N . PHE A 1 89 ? -2.224 3.860 11.137 1.00 69.94 89 PHE A N 1
ATOM 704 C CA . PHE A 1 89 ? -2.479 5.286 11.364 1.0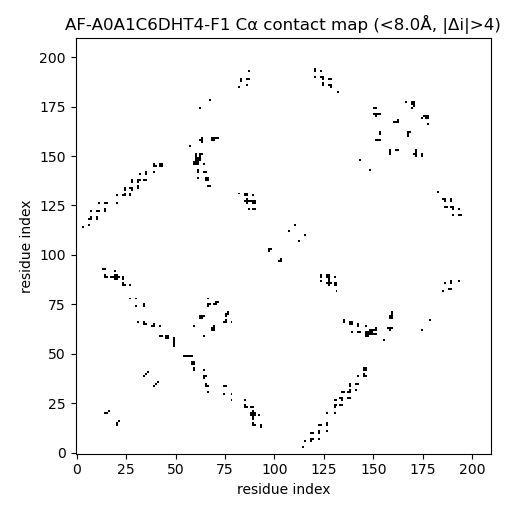0 69.94 89 PHE A CA 1
ATOM 705 C C . PHE A 1 89 ? -3.959 5.729 11.273 1.00 69.94 89 PHE A C 1
ATOM 707 O O . PHE A 1 89 ? -4.427 6.432 12.183 1.00 69.94 89 PHE A O 1
ATOM 714 N N . PRO A 1 90 ? -4.734 5.320 10.242 1.00 71.06 90 PRO A N 1
ATOM 715 C CA . PRO A 1 90 ? -6.146 5.681 10.095 1.00 71.06 90 PRO A CA 1
ATOM 716 C C . PRO A 1 90 ? -7.001 5.199 11.264 1.00 71.06 90 PRO A C 1
ATOM 718 O O . PRO A 1 90 ? -7.985 5.842 11.632 1.00 71.06 90 PRO A O 1
ATOM 721 N N . TYR A 1 91 ? -6.629 4.061 11.852 1.00 69.75 91 TYR A N 1
ATOM 722 C CA . TYR A 1 91 ? -7.417 3.411 12.886 1.00 69.75 91 TYR A CA 1
ATOM 723 C C . TYR A 1 91 ? -6.990 3.795 14.307 1.00 69.75 91 TYR A C 1
ATOM 725 O O . TYR A 1 91 ? -7.854 3.996 15.166 1.00 69.75 91 TYR A O 1
ATOM 733 N N . ALA A 1 92 ? -5.688 3.982 14.552 1.00 66.81 92 ALA A N 1
ATOM 734 C CA . ALA A 1 92 ? -5.166 4.410 15.851 1.00 66.81 92 ALA A CA 1
ATOM 735 C C . ALA A 1 92 ? -5.849 5.694 16.357 1.00 66.81 92 ALA A C 1
ATOM 737 O O . ALA A 1 92 ? -6.212 5.787 17.529 1.00 66.81 92 ALA A O 1
ATOM 738 N N . GLY A 1 93 ? -6.121 6.649 15.460 1.00 68.69 93 GLY A N 1
ATOM 739 C CA . GLY A 1 93 ? -6.824 7.888 15.804 1.00 68.69 93 GLY A CA 1
ATOM 740 C C . GLY A 1 93 ? -8.265 7.680 16.269 1.00 68.69 93 GLY A C 1
ATOM 741 O O . GLY A 1 93 ? -8.686 8.281 17.258 1.00 68.69 93 GLY A O 1
ATOM 742 N N . SER A 1 94 ? -9.016 6.804 15.594 1.00 72.88 94 SER A N 1
ATOM 743 C CA . SER A 1 94 ? -10.405 6.512 15.969 1.00 72.88 94 SER A CA 1
ATOM 744 C C . SER A 1 94 ? -10.478 5.787 17.313 1.00 72.88 94 SER A C 1
ATOM 746 O O . SER A 1 94 ? -11.329 6.107 18.143 1.00 72.88 94 SER A O 1
ATOM 748 N N . LEU A 1 95 ? -9.569 4.837 17.562 1.00 71.12 95 LEU A N 1
ATOM 749 C CA . LEU A 1 95 ? -9.513 4.121 18.836 1.00 71.12 95 LEU A CA 1
ATOM 750 C C . LEU A 1 95 ? -9.131 5.056 19.991 1.00 71.12 95 LEU A C 1
ATOM 752 O O . LEU A 1 95 ? -9.785 5.033 21.034 1.00 71.12 95 LEU A O 1
ATOM 756 N N . TYR A 1 96 ? -8.136 5.919 19.779 1.00 71.50 96 TYR A N 1
ATOM 757 C CA . TYR A 1 96 ? -7.706 6.908 20.765 1.00 71.50 96 TYR A CA 1
ATOM 758 C C . TYR A 1 96 ? -8.840 7.867 21.156 1.00 71.50 96 TYR A C 1
ATOM 760 O O . TYR A 1 96 ? -9.082 8.100 22.343 1.00 71.50 96 TYR A O 1
ATOM 768 N N . GLN A 1 97 ? -9.594 8.375 20.174 1.00 74.12 97 GLN A N 1
ATOM 769 C CA . GLN A 1 97 ? -10.748 9.242 20.431 1.00 74.12 97 GLN A CA 1
ATOM 770 C C . GLN A 1 97 ? -11.843 8.538 21.237 1.00 74.12 97 GLN A C 1
ATOM 772 O O . GLN A 1 97 ? -12.442 9.151 22.123 1.00 74.12 97 GLN A O 1
ATOM 777 N N . ASP A 1 98 ? -12.089 7.254 20.984 1.00 77.00 98 ASP A N 1
ATOM 778 C CA . ASP A 1 98 ? -13.108 6.493 21.712 1.00 77.00 98 ASP A CA 1
ATOM 779 C C . ASP A 1 98 ? -12.731 6.228 23.169 1.00 77.00 98 ASP A C 1
ATOM 781 O O . ASP A 1 98 ? -13.600 6.215 24.044 1.00 77.00 98 ASP A O 1
ATOM 785 N N . ILE A 1 99 ? -11.439 6.031 23.438 1.00 74.38 99 ILE A N 1
ATOM 786 C CA . ILE A 1 99 ? -10.925 5.875 24.800 1.00 74.38 99 ILE A CA 1
ATOM 787 C C . ILE A 1 99 ? -11.018 7.210 25.542 1.00 74.38 99 ILE A C 1
ATOM 789 O O . ILE A 1 99 ? -11.580 7.256 26.636 1.00 74.38 99 ILE A O 1
ATOM 793 N N . LYS A 1 100 ? -10.535 8.300 24.929 1.00 75.62 100 LYS A N 1
ATOM 794 C CA . LYS A 1 100 ? -10.510 9.636 25.543 1.00 75.62 100 LYS A CA 1
ATOM 795 C C . LYS A 1 100 ? -11.910 10.182 25.841 1.00 75.62 100 LYS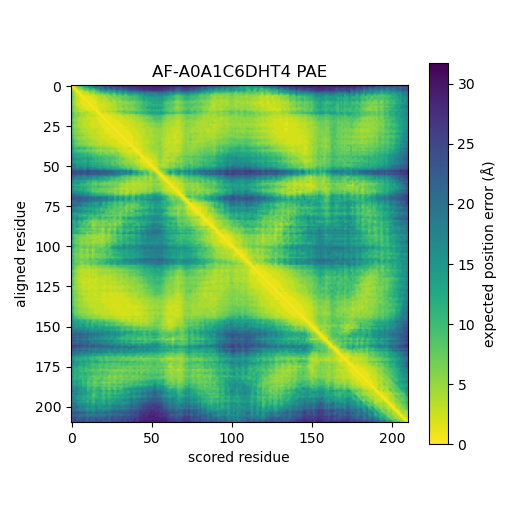 A C 1
ATOM 797 O O . LYS A 1 100 ? -12.115 10.798 26.878 1.00 75.62 100 LYS A O 1
ATOM 802 N N . SER A 1 101 ? -12.873 9.946 24.951 1.00 76.19 101 SER A N 1
ATOM 803 C CA . SER A 1 101 ? -14.261 10.412 25.109 1.00 76.19 101 SER A CA 1
ATOM 804 C C . SER A 1 101 ? -15.114 9.539 26.036 1.00 76.19 101 SER A C 1
ATOM 806 O O . SER A 1 101 ? -16.260 9.878 26.315 1.00 76.19 101 SER A O 1
ATOM 808 N N . GLY A 1 102 ? -14.607 8.382 26.477 1.00 76.94 102 GLY A N 1
ATOM 809 C CA . GLY A 1 102 ? -15.401 7.409 27.228 1.00 76.94 102 GLY A CA 1
ATOM 810 C C . GLY A 1 102 ? -16.493 6.718 26.399 1.00 76.94 102 GLY A C 1
ATOM 811 O O . GLY A 1 102 ? -17.271 5.940 26.956 1.00 76.94 102 GLY A O 1
ATOM 812 N N . TYR A 1 103 ? -16.530 6.931 25.077 1.00 78.19 103 TYR A N 1
ATOM 813 C CA . TYR A 1 103 ? -17.518 6.357 24.157 1.00 78.19 103 TYR A CA 1
ATOM 814 C C . TYR A 1 103 ? -17.611 4.831 24.271 1.00 78.19 103 TYR A C 1
ATOM 816 O O . TYR A 1 103 ? -18.702 4.262 24.238 1.00 78.19 103 TYR A O 1
ATOM 824 N N . VAL A 1 104 ? -16.475 4.167 24.516 1.00 74.50 104 VAL A N 1
ATOM 825 C CA . VAL A 1 104 ? -16.406 2.714 24.743 1.00 74.50 104 VAL A CA 1
ATOM 826 C C . VAL A 1 104 ? -17.320 2.268 25.894 1.00 74.50 104 VAL A C 1
ATOM 828 O O . VAL A 1 104 ? -18.005 1.253 25.772 1.00 74.50 104 VAL A O 1
ATOM 831 N N . LYS A 1 105 ? -17.373 3.031 26.996 1.00 75.00 105 LYS A N 1
ATOM 832 C CA . LYS A 1 105 ? -18.197 2.702 28.171 1.00 75.00 105 LYS A CA 1
ATOM 833 C C . LYS A 1 105 ? -19.689 2.820 27.849 1.00 75.00 105 LYS A C 1
ATOM 835 O O . LYS A 1 105 ? -20.461 1.950 28.234 1.00 75.00 105 LYS A O 1
ATOM 840 N N . ILE A 1 106 ? -20.075 3.842 27.083 1.00 79.00 106 ILE A N 1
ATOM 841 C CA . ILE A 1 106 ? -21.463 4.083 26.652 1.00 79.00 106 ILE A CA 1
ATOM 842 C C . ILE A 1 106 ? -21.924 3.029 25.637 1.00 79.00 106 ILE A C 1
ATOM 844 O O . ILE A 1 106 ? -23.079 2.615 25.644 1.00 79.00 106 ILE A O 1
ATOM 848 N N . ILE A 1 107 ? -21.041 2.565 24.754 1.00 79.81 107 ILE A N 1
ATOM 849 C CA . ILE A 1 107 ? -21.392 1.525 23.781 1.00 79.81 107 ILE A CA 1
ATOM 850 C C . ILE A 1 107 ? -21.583 0.161 24.448 1.00 79.81 107 ILE A C 1
ATOM 852 O O . ILE A 1 107 ? -22.470 -0.593 24.048 1.00 79.81 107 ILE A O 1
ATOM 856 N N . PHE A 1 108 ? -20.785 -0.158 25.471 1.00 78.75 108 PHE A N 1
ATOM 857 C CA . PHE A 1 108 ? -20.862 -1.450 26.156 1.00 78.75 108 PHE A CA 1
ATOM 858 C C . PHE A 1 108 ? -22.142 -1.642 26.968 1.00 78.75 108 PHE A C 1
ATOM 860 O O . PHE A 1 108 ? -22.499 -2.787 27.234 1.00 78.75 108 PHE A O 1
ATOM 867 N N . THR A 1 109 ? -22.863 -0.570 27.306 1.00 77.50 109 THR A N 1
ATOM 868 C CA . THR A 1 109 ? -24.199 -0.682 27.914 1.00 77.50 109 THR A CA 1
ATOM 869 C C . THR A 1 109 ? -25.282 -1.016 26.890 1.00 77.50 109 THR A C 1
ATOM 871 O O . THR A 1 109 ? -26.319 -1.559 27.254 1.00 77.50 109 THR A O 1
ATOM 874 N N . LYS A 1 110 ? -25.045 -0.730 25.602 1.00 74.19 110 LYS A N 1
ATOM 875 C CA . LYS A 1 110 ? -26.019 -0.936 24.518 1.00 74.19 110 LYS A CA 1
ATOM 876 C C . LYS A 1 110 ? -25.738 -2.188 23.690 1.00 74.19 110 LYS A C 1
ATOM 878 O O . LYS A 1 110 ? -26.664 -2.776 23.140 1.00 74.19 110 LYS A O 1
ATOM 883 N N . VAL A 1 111 ? -24.471 -2.595 23.567 1.00 78.44 111 VAL A N 1
ATOM 884 C CA . VAL A 1 111 ? -24.032 -3.679 22.674 1.00 78.44 111 VAL A CA 1
ATOM 885 C C . VAL A 1 111 ? -23.001 -4.578 23.344 1.00 78.44 111 VAL A C 1
ATOM 887 O O . VAL A 1 111 ? -22.085 -4.122 24.022 1.00 78.44 111 VAL A O 1
ATOM 890 N N . SER A 1 112 ? -23.097 -5.885 23.082 1.00 79.81 112 SER A N 1
ATOM 891 C CA . SER A 1 112 ? -22.125 -6.870 23.566 1.00 79.81 112 SER A CA 1
ATOM 892 C C . SER A 1 112 ? -20.694 -6.525 23.128 1.00 79.81 112 SER A C 1
ATOM 894 O O . SER A 1 112 ? -20.451 -6.312 21.934 1.00 79.81 112 SER A O 1
ATOM 896 N N . LYS A 1 113 ? -19.736 -6.598 24.063 1.00 75.44 113 LYS A N 1
ATOM 897 C CA . LYS A 1 113 ? -18.304 -6.318 23.837 1.00 75.44 113 LYS A CA 1
ATOM 898 C C . LYS A 1 113 ? -17.745 -7.018 22.590 1.00 75.44 113 LYS A C 1
ATOM 900 O O . LYS A 1 113 ? -17.118 -6.372 21.756 1.00 75.44 113 LYS A O 1
ATOM 905 N N . LYS A 1 114 ? -18.049 -8.313 22.409 1.00 73.81 114 LYS A N 1
ATOM 906 C CA . LYS A 1 114 ? -17.591 -9.109 21.251 1.00 73.81 114 LYS A CA 1
ATOM 907 C C . LYS A 1 114 ? -17.993 -8.484 19.908 1.00 73.81 114 LYS A C 1
ATOM 909 O O . LYS A 1 114 ? -17.154 -8.330 19.029 1.00 73.81 114 LYS A O 1
ATOM 914 N N . LYS A 1 115 ? -19.257 -8.074 19.749 1.00 74.94 115 LYS A N 1
ATOM 915 C CA . LYS A 1 115 ? -19.769 -7.505 18.485 1.00 74.94 115 LYS A CA 1
ATOM 916 C C . LYS A 1 115 ? -19.139 -6.152 18.149 1.00 74.94 115 LYS A C 1
ATOM 918 O O . LYS A 1 115 ? -18.880 -5.879 16.977 1.00 74.94 115 LYS A O 1
ATOM 923 N N . TYR A 1 116 ? -18.874 -5.334 19.166 1.00 79.56 116 TYR A N 1
ATOM 924 C CA . TYR A 1 116 ? -18.166 -4.069 18.991 1.00 79.56 116 TYR A CA 1
ATOM 925 C C . TYR A 1 116 ? -16.730 -4.296 18.511 1.00 79.56 116 TYR A C 1
ATOM 927 O O . TYR A 1 116 ? -16.352 -3.759 17.475 1.00 79.56 116 TYR A O 1
ATOM 935 N N . PHE A 1 117 ? -15.966 -5.158 19.192 1.00 73.62 117 PHE A N 1
ATOM 936 C CA . PHE A 1 117 ? -14.582 -5.454 18.809 1.00 73.62 117 PHE A CA 1
ATOM 937 C C . PHE A 1 117 ? -14.466 -6.071 17.413 1.00 73.62 117 PHE A C 1
ATOM 939 O O . PHE A 1 117 ? -13.602 -5.659 16.647 1.00 73.62 117 PHE A O 1
ATOM 946 N N . VAL A 1 118 ? -15.359 -6.995 17.042 1.00 76.88 118 VAL A N 1
ATOM 947 C CA . VAL A 1 118 ? -15.369 -7.579 15.688 1.00 76.88 118 VAL A CA 1
ATOM 948 C C . VAL A 1 118 ? -15.615 -6.508 14.626 1.00 76.88 118 VAL A C 1
ATOM 950 O O . VAL A 1 118 ? -14.863 -6.426 13.659 1.00 76.88 118 VAL A O 1
ATOM 953 N N . SER A 1 119 ? -16.620 -5.650 14.828 1.00 78.19 119 SER A N 1
ATOM 954 C CA . SER A 1 119 ? -16.908 -4.543 13.904 1.00 78.19 119 SER A CA 1
ATOM 955 C C . SER A 1 119 ? -15.703 -3.615 13.760 1.00 78.19 119 SER A C 1
ATOM 957 O O . SER A 1 119 ? -15.374 -3.182 12.657 1.00 78.19 119 SER A O 1
ATOM 959 N N . LYS A 1 120 ? -15.003 -3.374 14.870 1.00 77.00 120 LYS A N 1
ATOM 960 C CA . LYS A 1 120 ? -13.818 -2.527 14.911 1.00 77.00 120 LYS A CA 1
ATOM 961 C C . LYS A 1 120 ? -12.617 -3.103 14.187 1.00 77.00 120 LYS A C 1
ATOM 963 O O . LYS A 1 120 ? -12.000 -2.404 13.395 1.00 77.00 120 LYS A O 1
ATOM 968 N N . ILE A 1 121 ? -12.315 -4.377 14.417 1.00 75.44 121 ILE A N 1
ATOM 969 C CA . ILE A 1 121 ? -11.213 -5.071 13.743 1.00 75.44 121 ILE A CA 1
ATOM 970 C C . ILE A 1 121 ? -11.448 -5.092 12.229 1.00 75.44 121 ILE A C 1
ATOM 972 O O . ILE A 1 121 ? -10.512 -4.871 11.465 1.00 75.44 121 ILE A O 1
ATOM 976 N N . ILE A 1 122 ? -12.690 -5.313 11.787 1.00 80.31 122 ILE A N 1
ATOM 977 C CA . ILE A 1 122 ? -13.037 -5.291 10.359 1.00 80.31 122 ILE A CA 1
ATOM 978 C C . ILE A 1 122 ? -12.860 -3.884 9.776 1.00 80.31 122 ILE A C 1
ATOM 980 O O . ILE A 1 122 ? -12.234 -3.741 8.728 1.00 80.31 122 ILE A O 1
ATOM 984 N N . ALA A 1 123 ? -13.360 -2.848 10.457 1.00 81.50 123 ALA A N 1
ATOM 985 C CA . ALA A 1 123 ? -13.206 -1.467 10.003 1.00 81.50 123 ALA A CA 1
ATOM 986 C C . ALA A 1 123 ? -11.728 -1.052 9.915 1.00 81.50 123 ALA A C 1
ATOM 988 O O . ALA A 1 123 ? -11.329 -0.441 8.928 1.00 81.50 123 ALA A O 1
ATOM 989 N N . ALA A 1 124 ? -10.916 -1.450 10.899 1.00 76.94 124 ALA A N 1
ATOM 990 C CA . ALA A 1 124 ? -9.478 -1.206 10.938 1.00 76.94 124 ALA A CA 1
ATOM 991 C C . ALA A 1 124 ? -8.722 -1.899 9.799 1.00 76.94 124 ALA A C 1
ATOM 993 O O . ALA A 1 124 ? -7.864 -1.301 9.158 1.00 76.94 124 ALA A O 1
ATOM 994 N N . PHE A 1 125 ? -9.053 -3.166 9.542 1.00 77.62 125 PHE A N 1
ATOM 995 C CA . PHE A 1 125 ? -8.454 -3.943 8.464 1.00 77.62 125 PHE A CA 1
ATOM 996 C C . PHE A 1 125 ? -8.747 -3.320 7.098 1.00 77.62 125 PHE A C 1
ATOM 998 O O . PHE A 1 125 ? -7.842 -3.152 6.285 1.00 77.62 125 PHE A O 1
ATOM 1005 N N . LEU A 1 126 ? -10.006 -2.946 6.859 1.00 83.25 126 LEU A N 1
ATOM 1006 C CA . LEU A 1 126 ? -10.423 -2.371 5.585 1.00 83.25 126 LEU A CA 1
ATOM 1007 C C . LEU A 1 126 ? -9.848 -0.966 5.374 1.00 83.25 126 LEU A C 1
ATOM 1009 O O . LEU A 1 126 ? -9.376 -0.676 4.276 1.00 83.25 126 LEU A O 1
ATOM 1013 N N . SER A 1 127 ? -9.842 -0.102 6.395 1.00 83.25 127 SER A N 1
ATOM 1014 C CA . SER A 1 127 ? -9.269 1.243 6.260 1.00 83.25 127 SER A CA 1
ATOM 1015 C C . SER A 1 127 ? -7.747 1.212 6.125 1.00 83.25 127 SER A C 1
ATOM 1017 O O . SER A 1 127 ? -7.210 1.865 5.233 1.00 83.25 127 SER A O 1
ATOM 1019 N N . GLY A 1 128 ? -7.056 0.407 6.938 1.00 76.94 128 GLY A N 1
ATOM 1020 C CA . GLY A 1 128 ? -5.604 0.237 6.870 1.00 76.94 128 GLY A CA 1
ATOM 1021 C C . GLY A 1 128 ? -5.148 -0.387 5.552 1.00 76.94 128 GLY A C 1
ATOM 1022 O O . GLY A 1 128 ? -4.224 0.119 4.920 1.00 76.94 128 GLY A O 1
ATOM 1023 N N . GLY A 1 129 ? -5.851 -1.422 5.081 1.00 77.94 129 GLY A N 1
ATOM 1024 C CA . GLY A 1 129 ? -5.614 -2.003 3.760 1.00 77.94 129 GLY A CA 1
ATOM 1025 C C . GLY A 1 129 ? -5.804 -0.973 2.648 1.00 77.94 129 GLY A C 1
ATOM 1026 O O . GLY A 1 129 ? -4.936 -0.816 1.798 1.00 77.94 129 GLY A O 1
ATOM 1027 N N . THR A 1 130 ? -6.881 -0.185 2.698 1.00 83.75 130 THR A N 1
ATOM 1028 C CA . THR A 1 130 ? -7.133 0.874 1.706 1.00 83.75 130 THR A CA 1
ATOM 1029 C C . THR A 1 130 ? -6.039 1.948 1.716 1.00 83.75 130 THR A C 1
ATOM 1031 O O . THR A 1 130 ? -5.608 2.388 0.651 1.00 83.75 130 THR A O 1
ATOM 1034 N N . ALA A 1 131 ? -5.546 2.340 2.896 1.00 84.31 131 ALA A N 1
ATOM 1035 C CA . ALA A 1 131 ? -4.483 3.337 3.034 1.00 84.31 131 ALA A CA 1
ATOM 1036 C C . ALA A 1 131 ? -3.157 2.898 2.392 1.00 84.31 131 ALA A C 1
ATOM 1038 O O . ALA A 1 131 ? -2.410 3.740 1.900 1.00 84.31 131 ALA A O 1
ATOM 1039 N N . VAL A 1 132 ? -2.884 1.591 2.367 1.00 80.06 132 VAL A N 1
ATOM 1040 C CA . VAL A 1 132 ? -1.697 0.997 1.730 1.00 80.06 132 VAL A CA 1
ATOM 1041 C C . VAL A 1 132 ? -1.925 0.729 0.241 1.00 80.06 132 VAL A C 1
ATOM 1043 O O . VAL A 1 132 ? -1.041 0.954 -0.582 1.00 80.06 132 VAL A O 1
ATOM 1046 N N . VAL A 1 133 ? -3.118 0.260 -0.122 1.00 82.50 133 VAL A N 1
ATOM 1047 C CA . VAL A 1 133 ? -3.450 -0.129 -1.496 1.00 82.50 133 VAL A CA 1
ATOM 1048 C C . VAL A 1 133 ? -3.512 1.077 -2.428 1.00 82.50 133 VAL A C 1
ATOM 1050 O O . VAL A 1 133 ? -3.001 0.992 -3.540 1.00 82.50 133 VAL A O 1
ATOM 1053 N N . ILE A 1 134 ? -4.094 2.202 -1.996 1.00 86.75 134 ILE A N 1
ATOM 1054 C CA . ILE A 1 134 ? -4.249 3.385 -2.860 1.00 86.75 134 ILE A CA 1
ATOM 1055 C C . ILE A 1 134 ? -2.891 3.889 -3.388 1.00 86.75 134 ILE A C 1
ATOM 1057 O O . ILE A 1 134 ? -2.750 4.006 -4.608 1.00 86.75 134 ILE A O 1
ATOM 1061 N N . PRO A 1 135 ? -1.870 4.143 -2.544 1.00 86.62 135 PRO A N 1
ATOM 1062 C CA . PRO A 1 135 ? -0.585 4.611 -3.049 1.00 86.62 135 PRO A CA 1
ATOM 1063 C C . PRO A 1 135 ? 0.186 3.561 -3.854 1.00 86.62 135 PRO A C 1
ATOM 1065 O O . PRO A 1 135 ? 0.885 3.926 -4.794 1.00 86.62 135 PRO A O 1
ATOM 1068 N N . LEU A 1 136 ? 0.044 2.270 -3.530 1.00 82.81 136 LEU A N 1
ATOM 1069 C CA . LEU A 1 136 ? 0.638 1.183 -4.317 1.00 82.81 136 LEU A CA 1
ATOM 1070 C C . LEU A 1 136 ? 0.062 1.122 -5.731 1.00 82.81 136 LEU A C 1
ATOM 1072 O O . LEU A 1 136 ? 0.812 1.017 -6.699 1.00 82.81 136 LEU A O 1
ATOM 1076 N N . ILE A 1 137 ? -1.265 1.210 -5.851 1.00 85.94 137 ILE A N 1
ATOM 1077 C CA . ILE A 1 137 ? -1.948 1.244 -7.144 1.00 85.94 137 ILE A CA 1
ATOM 1078 C C . ILE A 1 137 ? -1.500 2.477 -7.932 1.00 85.94 137 ILE A C 1
ATOM 1080 O O . ILE A 1 137 ? -1.126 2.348 -9.095 1.00 85.94 137 ILE A O 1
ATOM 1084 N N . LEU A 1 138 ? -1.469 3.652 -7.293 1.00 88.69 138 LEU A N 1
ATOM 1085 C CA . LEU A 1 138 ? -0.974 4.880 -7.915 1.00 88.69 138 LEU A CA 1
ATOM 1086 C C . LEU A 1 138 ? 0.469 4.715 -8.422 1.00 88.69 138 LEU A C 1
ATOM 1088 O O . LEU A 1 138 ? 0.758 5.075 -9.558 1.00 88.69 138 LEU A O 1
ATOM 1092 N N . ASN A 1 139 ? 1.362 4.141 -7.612 1.00 88.75 139 ASN A N 1
ATOM 1093 C CA . ASN A 1 139 ? 2.754 3.905 -7.993 1.00 88.75 139 ASN A CA 1
ATOM 1094 C C . ASN A 1 139 ? 2.885 2.973 -9.204 1.00 88.75 139 ASN A C 1
ATOM 1096 O O . ASN A 1 139 ? 3.659 3.259 -10.120 1.00 88.75 139 ASN A O 1
ATOM 1100 N N . LEU A 1 140 ? 2.124 1.875 -9.209 1.00 85.50 140 LEU A N 1
ATOM 1101 C CA . LEU A 1 140 ? 2.131 0.903 -10.297 1.00 85.50 140 LEU A CA 1
ATOM 1102 C C . LEU A 1 140 ? 1.639 1.545 -11.599 1.00 85.50 140 LEU A C 1
ATOM 1104 O O . LEU A 1 140 ? 2.293 1.401 -12.628 1.00 85.50 140 LEU A O 1
ATOM 1108 N N . PHE A 1 141 ? 0.536 2.300 -11.544 1.00 88.88 141 PHE A N 1
ATOM 1109 C CA . PHE A 1 141 ? 0.010 3.018 -12.706 1.00 88.88 141 PHE A CA 1
ATOM 1110 C C . PHE A 1 141 ? 0.993 4.061 -13.236 1.00 88.88 141 PHE A C 1
ATOM 1112 O O . PHE A 1 141 ? 1.247 4.091 -14.434 1.00 88.88 141 PHE A O 1
ATOM 1119 N N . LEU A 1 142 ? 1.572 4.888 -12.362 1.00 88.12 142 LEU A N 1
ATOM 1120 C CA . LEU A 1 142 ? 2.532 5.910 -12.778 1.00 88.12 142 LEU A CA 1
ATOM 1121 C C . LEU A 1 142 ? 3.806 5.294 -13.363 1.00 88.12 142 LEU A C 1
ATOM 1123 O O . LEU A 1 142 ? 4.301 5.780 -14.372 1.00 88.12 142 LEU A O 1
ATOM 1127 N N . THR A 1 143 ? 4.317 4.208 -12.781 1.00 86.38 143 THR A N 1
ATOM 1128 C CA . THR A 1 143 ? 5.487 3.500 -13.329 1.00 86.38 143 THR A CA 1
ATOM 1129 C C . THR A 1 143 ? 5.184 2.894 -14.699 1.00 86.38 143 THR A C 1
ATOM 1131 O O . THR A 1 143 ? 6.018 2.990 -15.595 1.00 86.38 143 THR A O 1
ATOM 1134 N N . ALA A 1 144 ? 3.981 2.346 -14.898 1.00 87.06 144 ALA A N 1
ATOM 1135 C CA . ALA A 1 144 ? 3.568 1.764 -16.175 1.00 87.06 144 ALA A CA 1
ATOM 1136 C C . ALA A 1 144 ? 3.472 2.785 -17.326 1.00 87.06 144 ALA A C 1
ATOM 1138 O O . ALA A 1 144 ? 3.480 2.382 -18.485 1.00 87.06 144 ALA A O 1
ATOM 1139 N N . LEU A 1 145 ? 3.397 4.090 -17.031 1.00 87.94 145 LEU A N 1
ATOM 1140 C CA . LEU A 1 145 ? 3.441 5.146 -18.053 1.00 87.94 145 LEU A CA 1
ATOM 1141 C C . LEU A 1 145 ? 4.847 5.375 -18.620 1.00 87.94 145 LEU A C 1
ATOM 1143 O O . LEU A 1 145 ? 4.970 5.886 -19.730 1.00 87.94 145 LEU A O 1
ATOM 1147 N N . PHE A 1 146 ? 5.893 5.034 -17.864 1.00 85.31 146 PHE A N 1
ATOM 1148 C CA . PHE A 1 146 ? 7.285 5.295 -18.243 1.00 85.31 146 PHE A CA 1
ATOM 1149 C C . PHE A 1 146 ? 8.048 4.026 -18.619 1.00 85.31 146 PHE A C 1
ATOM 1151 O O . PHE A 1 146 ? 8.938 4.082 -19.462 1.00 85.31 146 PHE A O 1
ATOM 1158 N N . VAL A 1 147 ? 7.703 2.892 -18.004 1.00 84.94 147 VAL A N 1
ATOM 1159 C CA . VAL A 1 147 ? 8.446 1.636 -18.134 1.00 84.94 147 VAL A CA 1
ATOM 1160 C C . VAL A 1 147 ? 7.506 0.516 -18.596 1.00 84.94 147 VAL A C 1
ATOM 1162 O O . VAL A 1 147 ? 6.446 0.320 -17.990 1.00 84.94 147 VAL A O 1
ATOM 1165 N N . PRO A 1 148 ? 7.864 -0.253 -19.641 1.00 84.69 148 PRO A N 1
ATOM 1166 C CA . PRO A 1 148 ? 7.010 -1.305 -20.169 1.00 84.69 148 PRO A CA 1
ATOM 1167 C C . PRO A 1 148 ? 6.917 -2.505 -19.219 1.00 84.69 148 PRO A C 1
ATOM 1169 O O . PRO A 1 148 ? 7.857 -2.865 -18.505 1.00 84.69 148 PRO A O 1
ATOM 1172 N N . ALA A 1 149 ? 5.772 -3.186 -19.246 1.00 82.81 149 ALA A N 1
ATOM 1173 C CA . ALA A 1 149 ? 5.551 -4.426 -18.509 1.00 82.81 149 ALA A CA 1
ATOM 1174 C C . ALA A 1 149 ? 6.180 -5.627 -19.237 1.00 82.81 149 ALA A C 1
ATOM 1176 O O . ALA A 1 149 ? 5.479 -6.461 -19.809 1.00 82.81 149 ALA A O 1
ATOM 1177 N N . LEU A 1 150 ? 7.511 -5.706 -19.229 1.00 81.00 150 LEU A N 1
ATOM 1178 C CA . LEU A 1 150 ? 8.247 -6.849 -19.770 1.00 81.00 150 LEU A CA 1
ATOM 1179 C C . LEU A 1 150 ? 8.205 -8.019 -18.791 1.00 81.00 150 LEU A C 1
ATOM 1181 O O . LEU A 1 150 ? 8.306 -7.827 -17.581 1.00 81.00 150 LEU A O 1
ATOM 1185 N N . ARG A 1 151 ? 8.031 -9.236 -19.308 1.00 77.56 151 ARG A N 1
ATOM 1186 C CA . ARG A 1 151 ? 7.906 -10.431 -18.472 1.00 77.56 151 ARG A CA 1
ATOM 1187 C C . ARG A 1 151 ? 9.199 -10.647 -17.674 1.00 77.56 151 ARG A C 1
ATOM 1189 O O . ARG A 1 151 ? 10.252 -10.680 -18.298 1.00 77.56 151 ARG A O 1
ATOM 1196 N N . PRO A 1 152 ? 9.132 -10.835 -16.343 1.00 75.44 152 PRO A N 1
ATOM 1197 C CA . PRO A 1 152 ? 10.326 -11.097 -15.559 1.00 75.44 152 PRO A CA 1
ATOM 1198 C C . PRO A 1 152 ? 11.057 -12.336 -16.072 1.00 75.44 152 PRO A C 1
ATOM 1200 O O . PRO A 1 152 ? 10.415 -13.343 -16.379 1.00 75.44 152 PRO A O 1
ATOM 1203 N N . ASP A 1 153 ? 12.381 -12.258 -16.132 1.00 71.94 153 ASP A N 1
ATOM 1204 C CA . ASP A 1 153 ? 13.261 -13.358 -16.517 1.00 71.94 153 ASP A CA 1
ATOM 1205 C C . ASP A 1 153 ? 14.259 -13.592 -15.382 1.00 71.94 153 ASP A C 1
ATOM 1207 O O . ASP A 1 153 ? 14.966 -12.674 -14.967 1.00 71.94 153 ASP A O 1
ATOM 1211 N N . ALA A 1 154 ? 14.272 -14.807 -14.833 1.00 68.44 154 ALA A N 1
ATOM 1212 C CA . ALA A 1 154 ? 15.128 -15.173 -13.707 1.00 68.44 154 ALA A CA 1
ATOM 1213 C C . ALA A 1 154 ? 16.621 -15.153 -14.072 1.00 68.44 154 ALA A C 1
ATOM 1215 O O . ALA A 1 154 ? 17.464 -14.928 -13.205 1.00 68.44 154 ALA A O 1
ATOM 1216 N N . SER A 1 155 ? 16.952 -15.333 -15.355 1.00 65.19 155 SER A N 1
ATOM 1217 C CA . SER A 1 155 ? 18.333 -15.406 -15.843 1.00 65.19 155 SER A CA 1
ATOM 1218 C C . SER A 1 155 ? 19.073 -14.065 -15.815 1.00 65.19 155 SER A C 1
ATOM 1220 O O . SER A 1 155 ? 20.300 -14.044 -15.866 1.00 65.19 155 SER A O 1
ATOM 1222 N N . THR A 1 156 ? 18.352 -12.947 -15.688 1.00 65.62 156 THR A N 1
ATOM 1223 C CA . THR A 1 156 ? 18.935 -11.598 -15.764 1.00 65.62 156 THR A CA 1
ATOM 1224 C C . THR A 1 156 ? 19.468 -11.089 -14.426 1.00 65.62 156 THR A C 1
ATOM 1226 O O . THR A 1 156 ? 20.109 -10.045 -14.396 1.00 65.62 156 THR A O 1
ATOM 1229 N N . MET A 1 157 ? 19.178 -11.781 -13.310 1.00 65.00 157 MET A N 1
ATOM 1230 C CA . MET A 1 157 ? 19.499 -11.367 -11.926 1.00 65.00 157 MET A CA 1
ATOM 1231 C C . MET A 1 157 ? 19.023 -9.949 -11.539 1.00 65.00 157 MET A C 1
ATOM 1233 O O . MET A 1 157 ? 19.357 -9.441 -10.471 1.00 65.00 157 MET A O 1
ATOM 1237 N N . MET A 1 158 ? 18.208 -9.310 -12.381 1.00 62.28 158 MET A N 1
ATOM 1238 C CA . MET A 1 158 ? 17.760 -7.924 -12.226 1.00 62.28 158 MET A CA 1
ATOM 1239 C C . MET A 1 158 ? 16.504 -7.809 -11.347 1.00 62.28 158 MET A C 1
ATOM 1241 O O . MET A 1 158 ? 16.079 -6.718 -10.969 1.00 62.28 158 MET A O 1
ATOM 1245 N N . PHE A 1 159 ? 15.887 -8.946 -11.019 1.00 67.88 159 PHE A N 1
ATOM 1246 C CA . PHE A 1 159 ? 14.674 -9.039 -10.217 1.00 67.88 159 PHE A CA 1
ATOM 1247 C C . PHE A 1 159 ? 15.015 -9.478 -8.795 1.00 67.88 159 PHE A C 1
ATOM 1249 O O . PHE A 1 159 ? 15.772 -10.416 -8.584 1.00 67.88 159 PHE A O 1
ATOM 1256 N N . SER A 1 160 ? 14.419 -8.828 -7.793 1.00 63.28 160 SER A N 1
ATOM 1257 C CA . SER A 1 160 ? 14.703 -9.126 -6.378 1.00 63.28 160 SER A CA 1
ATOM 1258 C C . SER A 1 160 ? 14.111 -10.450 -5.870 1.00 63.28 160 SER A C 1
ATOM 1260 O O . SER A 1 160 ? 14.270 -10.778 -4.697 1.00 63.28 160 SER A O 1
ATOM 1262 N N . ILE A 1 161 ? 13.381 -11.184 -6.711 1.00 64.75 161 ILE A N 1
ATOM 1263 C CA . ILE A 1 161 ? 12.729 -12.449 -6.365 1.00 64.75 161 ILE A CA 1
ATOM 1264 C C . ILE A 1 161 ? 13.557 -13.558 -7.000 1.00 64.75 161 ILE A C 1
ATOM 1266 O O . ILE A 1 161 ? 13.494 -13.726 -8.203 1.00 64.75 161 ILE A O 1
ATOM 1270 N N . ASN A 1 162 ? 14.313 -14.302 -6.197 1.00 60.78 162 ASN A N 1
ATOM 1271 C CA . ASN A 1 162 ? 15.069 -15.473 -6.662 1.00 60.78 162 ASN A CA 1
ATOM 1272 C C . ASN A 1 162 ? 14.219 -16.752 -6.576 1.00 60.78 162 ASN A C 1
ATOM 1274 O O . ASN A 1 162 ? 13.225 -16.769 -5.846 1.00 60.78 162 ASN A O 1
ATOM 1278 N N . ASP A 1 163 ? 14.647 -17.838 -7.227 1.00 54.91 163 ASP A N 1
ATOM 1279 C CA . ASP A 1 163 ? 13.938 -19.135 -7.263 1.00 54.91 163 ASP A CA 1
ATOM 1280 C C . ASP A 1 163 ? 13.572 -19.700 -5.877 1.00 54.91 163 ASP A C 1
ATOM 1282 O O . ASP A 1 163 ? 12.542 -20.354 -5.735 1.00 54.91 163 ASP A O 1
ATOM 1286 N N . GLY A 1 164 ? 14.335 -19.379 -4.825 1.00 55.88 164 GLY A N 1
ATOM 1287 C CA . GLY A 1 164 ? 14.030 -19.766 -3.437 1.00 55.88 164 GLY A CA 1
ATOM 1288 C C . GLY A 1 164 ? 12.995 -18.895 -2.704 1.00 55.88 164 GLY A C 1
ATOM 1289 O O . GLY A 1 164 ? 12.721 -19.126 -1.526 1.00 55.88 164 GLY A O 1
ATOM 1290 N N . SER A 1 165 ? 12.441 -17.869 -3.351 1.00 63.12 165 SER A N 1
ATOM 1291 C CA . SER A 1 165 ? 11.482 -16.938 -2.741 1.00 63.12 165 SER A CA 1
ATOM 1292 C C . SER A 1 165 ? 10.062 -17.509 -2.761 1.00 63.12 165 SER A C 1
ATOM 1294 O O . SER A 1 165 ? 9.663 -18.166 -3.720 1.00 63.12 165 SER A O 1
ATOM 1296 N N . MET A 1 166 ? 9.252 -17.215 -1.734 1.00 63.00 166 MET A N 1
ATOM 1297 C CA . MET A 1 166 ? 7.849 -17.656 -1.700 1.00 63.00 166 MET A CA 1
ATOM 1298 C C . MET A 1 166 ? 7.100 -17.203 -2.961 1.00 63.00 166 MET A C 1
ATOM 1300 O O . MET A 1 166 ? 7.032 -16.011 -3.245 1.00 63.00 166 MET A O 1
ATOM 1304 N N . PHE A 1 167 ? 6.495 -18.159 -3.671 1.00 69.81 167 PHE A N 1
ATOM 1305 C CA . PHE A 1 167 ? 5.720 -17.950 -4.901 1.00 69.81 167 PHE A CA 1
ATOM 1306 C C . PHE A 1 167 ? 6.510 -17.374 -6.097 1.00 69.81 167 PHE A C 1
ATOM 1308 O O . PHE A 1 167 ? 5.910 -16.724 -6.959 1.00 69.81 167 PHE A O 1
ATOM 1315 N N . SER A 1 168 ? 7.819 -17.636 -6.185 1.00 69.31 168 SER A N 1
ATOM 1316 C CA . SER A 1 168 ? 8.669 -17.307 -7.346 1.00 69.31 168 SER A CA 1
ATOM 1317 C C . SER A 1 168 ? 8.066 -17.796 -8.676 1.00 69.31 168 SER A C 1
ATOM 1319 O O . SER A 1 168 ? 7.931 -17.008 -9.612 1.00 69.31 168 SER A O 1
ATOM 1321 N N . ASP A 1 169 ? 7.551 -19.029 -8.727 1.00 75.12 169 ASP A N 1
ATOM 1322 C CA . ASP A 1 169 ? 6.878 -19.593 -9.913 1.00 75.12 169 ASP A CA 1
ATOM 1323 C C . ASP A 1 169 ? 5.693 -18.741 -10.403 1.00 75.12 169 ASP A C 1
ATOM 1325 O O . ASP A 1 169 ? 5.453 -18.574 -11.605 1.00 75.12 169 ASP A O 1
ATOM 1329 N N . ILE A 1 170 ? 4.926 -18.168 -9.468 1.00 77.00 170 ILE A N 1
ATOM 1330 C CA . ILE A 1 170 ? 3.770 -17.316 -9.783 1.00 77.00 170 ILE A CA 1
ATOM 1331 C C . ILE A 1 170 ? 4.246 -15.956 -10.295 1.00 77.00 170 ILE A C 1
ATOM 1333 O O . ILE A 1 170 ? 3.619 -15.389 -11.187 1.00 77.00 170 ILE A O 1
ATOM 1337 N N . TYR A 1 171 ? 5.361 -15.439 -9.780 1.00 76.12 171 TYR A N 1
ATOM 1338 C CA . TYR A 1 171 ? 5.936 -14.177 -10.235 1.00 76.12 171 TYR A CA 1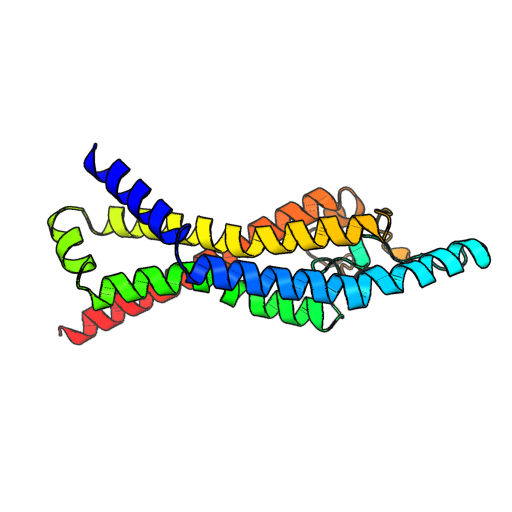
ATOM 1339 C C . TYR A 1 171 ? 6.410 -14.247 -11.695 1.00 76.12 171 TYR A C 1
ATOM 1341 O O . TYR A 1 171 ? 6.055 -13.378 -12.492 1.00 76.12 171 TYR A O 1
ATOM 1349 N N . TYR A 1 172 ? 7.119 -15.313 -12.077 1.00 78.25 172 TYR A N 1
ATOM 1350 C CA . TYR A 1 172 ? 7.638 -15.494 -13.441 1.00 78.25 172 TYR A CA 1
ATOM 1351 C C . TYR A 1 172 ? 6.579 -15.955 -14.462 1.00 78.25 172 TYR A C 1
ATOM 1353 O O . TYR A 1 172 ? 6.738 -15.773 -15.676 1.00 78.25 172 TYR A O 1
ATOM 1361 N N . SER A 1 173 ? 5.463 -16.531 -14.002 1.00 80.31 173 SER A N 1
ATOM 1362 C CA . SER A 1 173 ? 4.336 -16.913 -14.867 1.00 80.31 173 SER A CA 1
ATOM 1363 C C . SER A 1 173 ? 3.268 -15.822 -14.989 1.00 80.31 173 SER A C 1
ATOM 1365 O O . SER A 1 173 ? 2.841 -15.500 -16.097 1.00 80.31 173 SER A O 1
ATOM 1367 N N . LYS A 1 174 ? 2.820 -15.253 -13.864 1.00 80.06 174 LYS A N 1
ATOM 1368 C CA . LYS A 1 174 ? 1.698 -14.306 -13.761 1.00 80.06 174 LYS A CA 1
ATOM 1369 C C . LYS A 1 174 ? 2.024 -13.197 -12.744 1.00 80.06 174 LYS A C 1
ATOM 1371 O O . LYS A 1 174 ? 1.431 -13.157 -11.659 1.00 80.06 174 LYS A O 1
ATOM 1376 N N . PRO A 1 175 ? 2.900 -12.239 -13.090 1.00 74.69 175 PRO A N 1
ATOM 1377 C CA . PRO A 1 175 ? 3.427 -11.260 -12.136 1.00 74.69 175 PRO A CA 1
ATOM 1378 C C . PRO A 1 175 ? 2.343 -10.386 -11.485 1.00 74.69 175 PRO A C 1
ATOM 1380 O O . PRO A 1 175 ? 2.415 -10.106 -10.293 1.00 74.69 175 PRO A O 1
ATOM 1383 N N . PHE A 1 176 ? 1.271 -10.027 -12.199 1.00 76.25 176 PHE A N 1
ATOM 1384 C CA . PHE A 1 176 ? 0.151 -9.278 -11.609 1.00 76.25 176 PHE A CA 1
ATOM 1385 C C . PHE A 1 176 ? -0.607 -10.054 -10.519 1.00 76.25 176 PHE A C 1
ATOM 1387 O O . PHE A 1 176 ? -1.059 -9.461 -9.539 1.00 76.25 176 PHE A O 1
ATOM 1394 N N . VAL A 1 177 ? -0.721 -11.380 -10.650 1.00 75.56 177 VAL A N 1
ATOM 1395 C CA . VAL A 1 177 ? -1.350 -12.229 -9.624 1.00 75.56 177 VAL A CA 1
ATOM 1396 C C . VAL A 1 177 ? -0.477 -12.265 -8.373 1.00 75.56 177 VAL A C 1
ATOM 1398 O O . VAL A 1 177 ? -0.985 -12.151 -7.259 1.00 75.56 177 VAL A O 1
ATOM 1401 N N . TYR A 1 178 ? 0.842 -12.342 -8.554 1.00 76.25 178 TYR A N 1
ATOM 1402 C CA . TYR A 1 178 ? 1.794 -12.260 -7.452 1.00 76.25 178 TYR A CA 1
ATOM 1403 C C . TYR A 1 178 ? 1.697 -10.919 -6.705 1.00 76.25 178 TYR A C 1
ATOM 1405 O O . TYR A 1 178 ? 1.650 -10.901 -5.476 1.00 76.25 178 TYR A O 1
ATOM 1413 N N . ILE A 1 179 ? 1.579 -9.797 -7.426 1.00 72.06 179 ILE A N 1
ATOM 1414 C CA . ILE A 1 179 ? 1.378 -8.462 -6.834 1.00 72.06 179 ILE A CA 1
ATOM 1415 C C . ILE A 1 179 ? 0.125 -8.425 -5.953 1.00 72.06 179 ILE A C 1
ATOM 1417 O O . ILE A 1 179 ? 0.181 -7.957 -4.813 1.00 72.06 179 ILE A O 1
ATOM 1421 N N . LEU A 1 180 ? -0.992 -8.958 -6.455 1.00 71.44 180 LEU A N 1
ATOM 1422 C CA . LEU A 1 180 ? -2.246 -9.021 -5.708 1.00 71.44 180 LEU A CA 1
ATOM 1423 C C . LEU A 1 180 ? -2.102 -9.854 -4.426 1.00 71.44 180 LEU A C 1
ATOM 1425 O O . LEU A 1 180 ? -2.533 -9.418 -3.358 1.00 71.44 180 LEU A O 1
ATOM 1429 N N . LEU A 1 181 ? -1.454 -11.020 -4.509 1.00 74.06 181 LEU A N 1
ATOM 1430 C CA . LEU A 1 181 ? -1.178 -11.860 -3.342 1.00 74.06 181 LEU A CA 1
ATOM 1431 C C . LEU A 1 181 ? -0.334 -11.112 -2.306 1.00 74.06 181 LEU A C 1
ATOM 1433 O O . LEU A 1 181 ? -0.673 -11.110 -1.123 1.00 74.06 181 LEU A O 1
ATOM 1437 N N . LYS A 1 182 ? 0.716 -10.410 -2.744 1.00 72.19 182 LYS A N 1
ATOM 1438 C CA . LYS A 1 182 ? 1.603 -9.630 -1.868 1.00 72.19 182 LYS A CA 1
ATOM 1439 C C . LYS A 1 182 ? 0.842 -8.528 -1.114 1.00 72.19 182 LYS A C 1
ATOM 1441 O O . LYS A 1 182 ? 1.043 -8.349 0.086 1.00 72.19 182 LYS A O 1
ATOM 1446 N N . ILE A 1 183 ? -0.087 -7.845 -1.789 1.00 68.69 183 ILE A N 1
ATOM 1447 C CA . ILE A 1 183 ? -0.978 -6.840 -1.186 1.00 68.69 183 ILE A CA 1
ATOM 1448 C C . ILE A 1 183 ? -1.902 -7.468 -0.133 1.00 68.69 183 ILE A C 1
ATOM 1450 O O . ILE A 1 183 ? -2.070 -6.916 0.959 1.00 68.69 183 ILE A O 1
ATOM 1454 N N . ILE A 1 184 ? -2.485 -8.632 -0.431 1.00 72.19 184 ILE A N 1
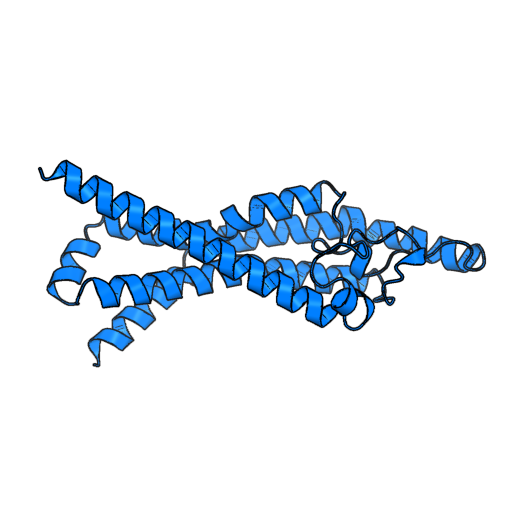ATOM 1455 C CA . ILE A 1 184 ? -3.356 -9.355 0.506 1.00 72.19 184 ILE A CA 1
ATOM 1456 C C . ILE A 1 184 ? -2.571 -9.758 1.760 1.00 72.19 184 ILE A C 1
ATOM 1458 O O . ILE A 1 184 ? -3.041 -9.521 2.875 1.00 72.19 184 ILE A O 1
ATOM 1462 N N . PHE A 1 185 ? -1.358 -10.293 1.599 1.00 71.38 185 PHE A N 1
ATOM 1463 C CA . PHE A 1 185 ? -0.481 -10.625 2.723 1.00 71.38 185 PHE A CA 1
ATOM 1464 C C . PHE A 1 185 ? -0.160 -9.397 3.582 1.00 71.38 185 PHE A C 1
ATOM 1466 O O . PHE A 1 185 ? -0.311 -9.460 4.803 1.00 71.38 185 PHE A O 1
ATOM 1473 N N . ALA A 1 186 ? 0.191 -8.261 2.971 1.00 65.44 186 ALA A N 1
ATOM 1474 C CA . ALA A 1 186 ? 0.458 -7.020 3.700 1.00 65.44 186 ALA A CA 1
ATOM 1475 C C . ALA A 1 186 ? -0.746 -6.572 4.554 1.00 65.44 186 ALA A C 1
ATOM 1477 O O . ALA A 1 186 ? -0.584 -6.186 5.715 1.00 65.44 186 ALA A O 1
ATOM 1478 N N . CYS A 1 187 ? -1.969 -6.706 4.029 1.00 64.38 187 CYS A N 1
ATOM 1479 C CA . CYS A 1 187 ? -3.189 -6.409 4.782 1.00 64.38 187 CYS A CA 1
ATOM 1480 C C . CYS A 1 187 ? -3.370 -7.355 5.986 1.00 64.38 187 CYS A C 1
ATOM 1482 O O . CYS A 1 187 ? -3.764 -6.918 7.072 1.00 64.38 187 CYS A O 1
ATOM 1484 N N . ILE A 1 188 ? -3.084 -8.653 5.820 1.00 69.19 188 ILE A N 1
ATOM 1485 C CA . ILE A 1 188 ? -3.221 -9.667 6.881 1.00 69.19 188 ILE A CA 1
ATOM 1486 C C . ILE A 1 188 ? -2.239 -9.402 8.031 1.00 69.19 188 ILE A C 1
ATOM 1488 O O . ILE A 1 188 ? -2.646 -9.450 9.194 1.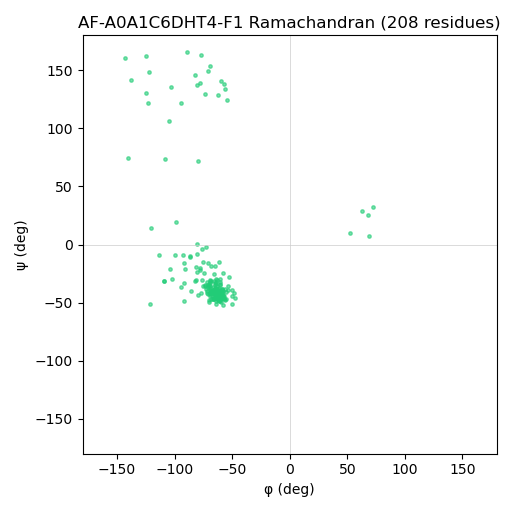00 69.19 188 ILE A O 1
ATOM 1492 N N . PHE A 1 189 ? -0.980 -9.065 7.737 1.00 64.69 189 PHE A N 1
ATOM 1493 C CA . PHE A 1 189 ? 0.002 -8.725 8.774 1.00 64.69 189 PHE A CA 1
ATOM 1494 C C . PHE A 1 189 ? -0.389 -7.462 9.555 1.00 64.69 189 PHE A C 1
ATOM 1496 O O . PHE A 1 189 ? -0.298 -7.449 10.785 1.00 64.69 189 PHE A O 1
ATOM 1503 N N . GLY A 1 190 ? -0.930 -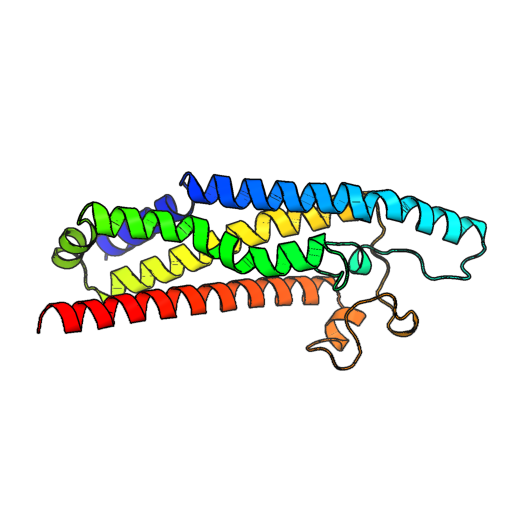6.442 8.878 1.00 59.75 190 GLY A N 1
ATOM 1504 C CA . GLY A 1 190 ? -1.481 -5.254 9.541 1.00 59.75 190 GLY A CA 1
ATOM 1505 C C . GLY A 1 190 ? -2.609 -5.586 10.530 1.00 59.75 190 GLY A C 1
ATOM 1506 O O . GLY A 1 190 ? -2.665 -5.031 11.629 1.00 59.75 190 GLY A O 1
ATOM 1507 N N . LYS A 1 191 ? -3.471 -6.559 10.196 1.00 65.12 191 LYS A N 1
ATOM 1508 C CA . LYS A 1 191 ? -4.543 -7.044 11.085 1.00 65.12 191 LYS A CA 1
ATOM 1509 C C . LYS A 1 191 ? -4.007 -7.655 12.381 1.00 65.12 191 LYS A C 1
ATOM 1511 O O . LYS A 1 191 ? -4.577 -7.416 13.447 1.00 65.12 191 LYS A O 1
ATOM 1516 N N . LEU A 1 192 ? -2.951 -8.465 12.288 1.00 63.16 192 LEU A N 1
ATOM 1517 C CA . LEU A 1 192 ? -2.381 -9.178 13.434 1.00 63.16 192 LEU A CA 1
ATOM 1518 C C . LEU A 1 192 ? -1.816 -8.198 14.467 1.00 63.16 192 LEU A C 1
ATOM 1520 O O . LEU A 1 192 ? -2.074 -8.343 15.660 1.00 63.16 192 LEU A O 1
ATOM 1524 N N . TYR A 1 193 ? -1.133 -7.151 14.002 1.00 61.38 193 TYR A N 1
ATOM 1525 C CA . TYR A 1 193 ? -0.572 -6.117 14.870 1.00 61.38 193 TYR A CA 1
ATOM 1526 C C . TYR A 1 193 ? -1.657 -5.374 15.666 1.00 61.38 193 TYR A C 1
ATOM 1528 O O . TYR A 1 193 ? -1.535 -5.167 16.874 1.00 61.38 193 TYR A O 1
ATOM 1536 N N . ILE A 1 194 ? -2.775 -5.039 15.014 1.00 59.94 194 ILE A N 1
ATOM 1537 C CA . ILE A 1 194 ? -3.922 -4.387 15.664 1.00 59.94 194 ILE A CA 1
ATOM 1538 C C . ILE A 1 194 ? -4.576 -5.320 16.693 1.00 59.94 194 ILE A C 1
ATOM 1540 O O . ILE A 1 194 ? -4.964 -4.874 17.775 1.00 59.94 194 ILE A O 1
ATOM 1544 N N . HIS A 1 195 ? -4.680 -6.616 16.387 1.00 65.69 195 HIS A N 1
ATOM 1545 C CA . HIS A 1 195 ? -5.234 -7.599 17.315 1.00 65.69 195 HIS A CA 1
ATOM 1546 C C . HIS A 1 195 ? -4.381 -7.734 18.586 1.00 65.69 195 HIS A C 1
ATOM 1548 O O . HIS A 1 195 ? -4.931 -7.659 19.686 1.00 65.69 195 HIS A O 1
ATOM 1554 N N . LEU A 1 196 ? -3.055 -7.836 18.448 1.00 61.16 196 LEU A N 1
ATOM 1555 C CA . LEU A 1 196 ? -2.121 -7.919 19.577 1.00 61.16 196 LEU A CA 1
ATOM 1556 C C . LEU A 1 196 ? -2.203 -6.687 20.486 1.00 61.16 196 LEU A C 1
ATOM 1558 O O . LEU A 1 196 ? -2.280 -6.829 21.705 1.00 61.16 196 LEU A O 1
ATOM 1562 N N . ASN A 1 197 ? -2.279 -5.489 19.902 1.00 59.06 197 ASN A N 1
ATOM 1563 C CA . ASN A 1 197 ? -2.375 -4.252 20.679 1.00 59.06 197 ASN A CA 1
ATOM 1564 C C . ASN A 1 197 ? -3.735 -4.113 21.392 1.00 59.06 197 ASN A C 1
ATOM 1566 O O . ASN A 1 197 ? -3.825 -3.621 22.512 1.00 59.06 197 ASN A O 1
ATOM 1570 N N . SER A 1 198 ? -4.815 -4.613 20.780 1.00 59.75 198 SER A N 1
ATOM 1571 C CA . SER A 1 198 ? -6.129 -4.659 21.437 1.00 59.75 198 SER A CA 1
ATOM 1572 C C . SER A 1 198 ? -6.189 -5.666 22.595 1.00 59.75 198 SER A C 1
ATOM 1574 O O . SER A 1 198 ? -6.921 -5.457 23.564 1.00 59.75 198 SER A O 1
ATOM 1576 N N . PHE A 1 199 ? -5.411 -6.751 22.513 1.00 58.81 199 PHE A N 1
ATOM 1577 C CA . PHE A 1 199 ? -5.318 -7.769 23.556 1.00 58.81 199 PHE A CA 1
ATOM 1578 C C . PHE A 1 199 ? -4.454 -7.293 24.736 1.00 58.81 199 PHE A C 1
ATOM 1580 O O . PHE A 1 199 ? -4.861 -7.449 25.893 1.00 58.81 199 PHE A O 1
ATOM 1587 N N . SER A 1 200 ? -3.324 -6.627 24.470 1.00 59.09 200 SER A N 1
ATOM 1588 C CA . SER A 1 200 ? -2.453 -6.056 25.510 1.00 59.09 200 SER A CA 1
ATOM 1589 C C . SER A 1 200 ? -3.175 -4.996 26.354 1.00 59.09 200 SER A C 1
ATOM 1591 O O . SER A 1 200 ? -3.111 -5.044 27.585 1.00 59.09 200 SER A O 1
ATOM 1593 N N . GLU A 1 201 ? -3.955 -4.107 25.726 1.00 57.56 201 GLU A N 1
ATOM 1594 C CA . GLU A 1 201 ? -4.782 -3.110 26.426 1.00 57.56 201 GLU A CA 1
ATOM 1595 C C . GLU A 1 201 ? -5.891 -3.744 27.278 1.00 57.56 201 GLU A C 1
ATOM 1597 O O . GLU A 1 201 ? -6.269 -3.209 28.323 1.00 57.56 201 GLU A O 1
ATOM 1602 N N . SER A 1 202 ? -6.441 -4.884 26.850 1.00 55.53 202 SER A N 1
ATOM 1603 C CA . SER A 1 202 ? -7.478 -5.583 27.616 1.00 55.53 202 SER A CA 1
ATOM 1604 C C . SER A 1 202 ? -6.926 -6.254 28.878 1.00 55.53 202 SER A C 1
ATOM 1606 O O . SER A 1 202 ? -7.614 -6.284 29.897 1.00 55.53 202 SER A O 1
ATOM 1608 N N . THR A 1 203 ? -5.672 -6.710 28.828 1.00 53.28 203 THR A N 1
ATOM 1609 C CA . THR A 1 203 ? -4.992 -7.419 29.924 1.00 53.28 203 THR A CA 1
ATOM 1610 C C . THR A 1 203 ? -4.476 -6.439 30.982 1.00 53.28 203 THR A C 1
ATOM 1612 O O . THR A 1 203 ? -4.716 -6.616 32.174 1.00 53.28 203 THR A O 1
ATOM 1615 N N . SER A 1 204 ? -3.872 -5.328 30.552 1.00 53.38 204 SER A N 1
ATOM 1616 C CA . SER A 1 204 ? -3.411 -4.251 31.445 1.00 53.38 204 SER A CA 1
ATOM 1617 C C . SER A 1 204 ? -4.566 -3.562 32.188 1.00 53.38 204 SER A C 1
ATOM 1619 O O . SER A 1 204 ? -4.437 -3.209 33.358 1.00 53.38 204 SER A O 1
ATOM 1621 N N . ARG A 1 205 ? -5.751 -3.459 31.569 1.00 52.28 205 ARG A N 1
ATOM 1622 C CA . ARG A 1 205 ? -6.976 -3.007 32.257 1.00 52.28 205 ARG A CA 1
ATOM 1623 C C . ARG A 1 205 ? -7.605 -4.044 33.183 1.00 52.28 205 ARG A C 1
ATOM 1625 O O . ARG A 1 205 ? -8.468 -3.664 33.955 1.00 52.28 205 ARG A O 1
ATOM 1632 N N . GLN A 1 206 ? -7.255 -5.324 33.112 1.00 50.19 206 GLN A N 1
ATOM 1633 C CA . GLN A 1 206 ? -7.699 -6.287 34.128 1.00 50.19 206 GLN A CA 1
ATOM 1634 C C . GLN A 1 206 ? -6.798 -6.242 35.363 1.00 50.19 206 GLN A C 1
ATOM 1636 O O . GLN A 1 206 ? -7.295 -6.399 36.470 1.00 50.19 206 GLN A O 1
ATOM 1641 N N . GLN A 1 207 ? -5.513 -5.938 35.178 1.00 46.19 207 GLN A N 1
ATOM 1642 C CA . GLN A 1 207 ? -4.546 -5.784 36.267 1.00 46.19 207 GLN A CA 1
ATOM 1643 C C . GLN A 1 207 ? -4.685 -4.456 37.025 1.00 46.19 207 GLN A C 1
ATOM 1645 O O . GLN A 1 207 ? -4.433 -4.422 38.216 1.00 46.19 207 GLN A O 1
ATOM 1650 N N . ALA A 1 208 ? -5.131 -3.372 36.378 1.00 47.16 208 ALA A N 1
ATOM 1651 C CA . ALA A 1 208 ? -5.338 -2.073 37.040 1.00 47.16 208 ALA A CA 1
ATOM 1652 C C . ALA A 1 208 ? -6.612 -1.983 37.914 1.00 47.16 208 ALA A C 1
ATOM 1654 O O . ALA A 1 208 ? -6.869 -0.943 38.515 1.00 47.16 208 ALA A O 1
ATOM 1655 N N . PHE A 1 209 ? -7.442 -3.030 37.926 1.00 45.47 209 PHE A N 1
ATOM 1656 C CA . PHE A 1 209 ? -8.674 -3.121 38.724 1.00 45.47 209 PHE A CA 1
ATOM 1657 C C . PHE A 1 209 ? -8.645 -4.311 39.705 1.00 45.47 209 PHE A C 1
ATOM 1659 O O . PHE A 1 209 ? -9.694 -4.685 40.233 1.00 45.47 209 PHE A O 1
ATOM 1666 N N . GLN A 1 210 ? -7.466 -4.901 39.921 1.00 40.50 210 GLN A N 1
ATOM 1667 C CA . GLN A 1 210 ? -7.147 -5.757 41.067 1.00 40.50 210 GLN A CA 1
ATOM 1668 C C . GLN A 1 210 ? -6.251 -4.973 42.023 1.00 40.50 210 GLN A C 1
ATOM 1670 O O . GLN A 1 210 ? -6.392 -5.200 43.241 1.00 40.50 210 GLN A O 1
#

Sequence (210 aa):
MKDMKGIFKNEMKRAFINRNMFIAVFIGCVIAVMQVIKCSIPAIESLKLYELYGKAEYPDSLFNTWIGGVGYTYHAVLYTILIPLIAIFPYAGSLYQDIKSGYVKIIFTKVSKKKYFVSKIIAAFLSGGTAVVIPLILNLFLTALFVPALRPDASTMMFSINDGSMFSDIYYSKPFVYILLKIIFACIFGKLYIHLNSFSESTSRQQAFQ

Solvent-accessible surface area (backbone atoms only — not comparable to full-atom values): 11104 Å² total; per-residue (Å²): 117,72,66,59,58,52,50,42,52,48,46,38,48,49,24,61,66,37,71,43,28,53,50,29,30,49,54,38,36,51,53,28,51,5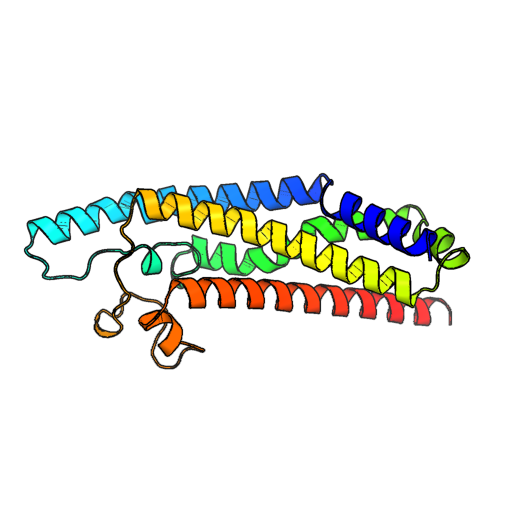2,42,33,65,70,42,23,54,60,37,42,54,45,44,51,48,26,68,72,63,73,57,81,56,89,51,64,20,31,60,45,52,25,65,92,33,30,70,82,44,70,61,23,47,52,46,65,65,41,44,57,56,37,21,44,40,22,37,52,57,54,54,50,51,32,62,76,71,45,47,58,63,62,46,53,78,77,43,62,65,69,62,53,52,53,43,46,54,51,24,36,37,54,32,13,35,48,30,46,47,54,19,52,52,51,27,48,55,58,22,55,75,56,25,56,83,55,80,64,57,81,90,69,70,70,49,68,67,48,87,90,37,93,62,32,73,42,37,61,72,42,45,70,58,40,52,53,51,54,53,53,51,55,34,52,55,46,41,51,56,55,50,53,55,56,50,52,57,56,52,54,60,54,60,79,75,110